Protein AF-A0A221MBV0-F1 (afdb_monomer_lite)

Structure (mmCIF, N/CA/C/O backbone):
data_AF-A0A221MBV0-F1
#
_entry.id   AF-A0A221MBV0-F1
#
loop_
_atom_site.group_PDB
_atom_site.id
_atom_site.type_symbol
_atom_site.label_atom_id
_atom_site.label_alt_id
_atom_site.label_comp_id
_atom_site.label_asym_id
_atom_site.label_entity_id
_atom_site.label_seq_id
_atom_site.pdbx_PDB_ins_code
_atom_site.Cartn_x
_atom_site.Cartn_y
_atom_site.Cartn_z
_atom_site.occupancy
_atom_site.B_iso_or_equiv
_atom_site.auth_seq_id
_atom_site.auth_comp_id
_atom_site.auth_asym_id
_atom_site.auth_atom_id
_atom_site.pdbx_PDB_model_num
ATOM 1 N N . MET A 1 1 ? -9.851 30.023 50.718 1.00 36.09 1 MET A N 1
ATOM 2 C CA . MET A 1 1 ? -9.018 28.879 51.144 1.00 36.09 1 MET A CA 1
ATOM 3 C C . MET A 1 1 ? -9.101 27.822 50.048 1.00 36.09 1 MET A C 1
ATOM 5 O O . MET A 1 1 ? -10.211 27.538 49.619 1.00 36.09 1 MET A O 1
ATOM 9 N N . ASN A 1 2 ? -7.935 27.376 49.557 1.00 27.23 2 ASN A N 1
ATOM 10 C CA . ASN A 1 2 ? -7.674 26.304 48.568 1.00 27.23 2 ASN A CA 1
ATOM 11 C C . ASN A 1 2 ? -8.617 25.095 48.716 1.00 27.23 2 ASN A C 1
ATOM 13 O O . ASN A 1 2 ? -8.923 24.733 49.846 1.00 27.23 2 ASN A O 1
ATOM 17 N N . VAL A 1 3 ? -9.213 24.509 47.665 1.00 38.06 3 VAL A N 1
ATOM 18 C CA . VAL A 1 3 ? -8.679 23.768 46.488 1.00 38.06 3 VAL A CA 1
ATOM 19 C C . VAL A 1 3 ? -7.839 22.533 46.854 1.00 38.06 3 VAL A C 1
ATOM 21 O O . VAL A 1 3 ? -6.724 22.656 47.348 1.00 38.06 3 VAL A O 1
ATOM 24 N N . GLY A 1 4 ? -8.370 21.356 46.516 1.00 28.38 4 GLY A N 1
ATOM 25 C CA . GLY A 1 4 ? -7.673 20.073 46.350 1.00 28.38 4 GLY A CA 1
ATOM 26 C C . GLY A 1 4 ? -8.606 19.168 45.534 1.00 28.38 4 GLY A C 1
ATOM 27 O O . GLY A 1 4 ? -9.658 18.787 46.033 1.00 28.38 4 GLY A O 1
ATOM 28 N N . SER A 1 5 ? -8.482 19.129 44.206 1.00 29.72 5 SER A N 1
ATOM 29 C CA . SER A 1 5 ? -7.516 18.359 43.401 1.00 29.72 5 SER A CA 1
ATOM 30 C C . SER A 1 5 ? -7.775 16.851 43.458 1.00 29.72 5 SER A C 1
ATOM 32 O O . SER A 1 5 ? -7.357 16.170 44.387 1.00 29.72 5 SER A O 1
ATOM 34 N N . SER A 1 6 ? -8.463 16.346 42.434 1.00 33.69 6 SER A N 1
ATOM 35 C CA . SER A 1 6 ? -8.354 14.963 41.963 1.00 33.69 6 SER A CA 1
ATOM 36 C C . SER A 1 6 ? -8.248 15.046 40.445 1.00 33.69 6 SER A C 1
ATOM 38 O O . SER A 1 6 ? -9.236 15.033 39.715 1.00 33.69 6 SER A O 1
ATOM 40 N N . MET A 1 7 ? -7.025 15.301 39.997 1.00 36.28 7 MET A N 1
ATOM 41 C CA . MET A 1 7 ? -6.647 15.378 38.594 1.00 36.28 7 MET A CA 1
ATOM 42 C C . MET A 1 7 ? -5.214 14.855 38.496 1.00 36.28 7 MET A C 1
ATOM 44 O O . MET A 1 7 ? -4.308 15.592 38.145 1.00 36.28 7 MET A O 1
ATOM 48 N N . ASP A 1 8 ? -5.018 13.589 38.865 1.00 35.00 8 ASP A N 1
ATOM 49 C CA . ASP A 1 8 ? -3.725 12.907 38.784 1.00 35.00 8 ASP A CA 1
ATOM 50 C C . ASP A 1 8 ? -3.906 11.578 38.045 1.00 35.00 8 ASP A C 1
ATOM 52 O O . ASP A 1 8 ? -4.447 10.617 38.591 1.00 35.00 8 ASP A O 1
ATOM 56 N N . ASN A 1 9 ? -3.545 11.589 36.757 1.00 32.38 9 ASN A N 1
ATOM 57 C CA . ASN A 1 9 ? -2.766 10.551 36.057 1.00 32.38 9 ASN A CA 1
ATOM 58 C C . ASN A 1 9 ? -2.700 10.844 34.546 1.00 32.38 9 ASN A C 1
ATOM 60 O O . ASN A 1 9 ? -3.030 10.012 33.706 1.00 32.38 9 ASN A O 1
ATOM 64 N N . TYR A 1 10 ? -2.241 12.046 34.194 1.00 32.81 10 TYR A N 1
ATOM 65 C CA . TYR A 1 10 ? -1.650 12.303 32.882 1.00 32.81 10 TYR A CA 1
ATOM 66 C C . TYR A 1 10 ? -0.167 12.584 33.109 1.00 32.81 10 TYR A C 1
ATOM 68 O O . TYR A 1 10 ? 0.256 13.734 33.216 1.00 32.81 10 TYR A O 1
ATOM 76 N N . GLU A 1 11 ? 0.629 11.524 33.247 1.00 35.56 11 GLU A N 1
ATOM 77 C CA . GLU A 1 11 ? 2.082 11.658 33.209 1.00 35.56 11 GLU A CA 1
ATOM 78 C C . GLU A 1 11 ? 2.504 12.131 31.808 1.00 35.56 11 GLU A C 1
ATOM 80 O O . GLU A 1 11 ? 2.428 11.404 30.823 1.00 35.56 11 GLU A O 1
ATOM 85 N N . ASN A 1 12 ? 2.885 13.409 31.742 1.00 39.75 12 ASN A N 1
ATOM 86 C CA . ASN A 1 12 ? 3.834 14.030 30.816 1.00 39.75 12 ASN A CA 1
ATOM 87 C C . ASN A 1 12 ? 4.085 13.322 29.466 1.00 39.75 12 ASN A C 1
ATOM 89 O O . ASN A 1 12 ? 5.118 12.683 29.269 1.00 39.75 12 ASN A O 1
ATOM 93 N N . ILE A 1 13 ? 3.262 13.613 28.453 1.00 42.25 13 ILE A N 1
ATOM 94 C CA . ILE A 1 13 ? 3.703 13.526 27.048 1.00 42.25 13 ILE A CA 1
ATOM 95 C C . ILE A 1 13 ? 4.493 14.806 26.726 1.00 42.25 13 ILE A C 1
ATOM 97 O O . ILE A 1 13 ? 4.033 15.680 25.997 1.00 42.25 13 ILE A O 1
ATOM 101 N N . ASN A 1 14 ? 5.675 14.957 27.324 1.00 40.34 14 ASN A N 1
ATOM 102 C CA . ASN A 1 14 ? 6.593 16.061 27.041 1.00 40.34 14 ASN A CA 1
ATOM 103 C C . ASN A 1 14 ? 7.957 15.489 26.636 1.00 40.34 14 ASN A C 1
ATOM 105 O O . ASN A 1 14 ? 8.907 15.492 27.408 1.00 40.34 14 ASN A O 1
ATOM 109 N N . THR A 1 15 ? 8.048 14.981 25.403 1.00 46.81 15 THR A N 1
ATOM 110 C CA . THR A 1 15 ? 9.297 14.460 24.814 1.00 46.81 15 THR A CA 1
ATOM 111 C C . THR A 1 15 ? 9.743 15.322 23.636 1.00 46.81 15 THR A C 1
ATOM 113 O O . THR A 1 15 ? 9.899 14.843 22.509 1.00 46.81 15 THR A O 1
ATOM 116 N N . TYR A 1 16 ? 9.874 16.627 23.862 1.00 49.78 16 TYR A N 1
ATOM 117 C CA . TYR A 1 16 ? 10.414 17.541 22.859 1.00 49.78 16 TYR A CA 1
ATOM 118 C C . TYR A 1 16 ? 11.946 17.474 22.896 1.00 49.78 16 TYR A C 1
ATOM 120 O O . TYR A 1 16 ? 12.557 17.803 23.907 1.00 49.78 16 TYR A O 1
ATOM 128 N N . GLY A 1 17 ? 12.567 17.041 21.793 1.00 52.09 17 GLY A N 1
ATOM 129 C CA . GLY A 1 17 ? 14.030 16.987 21.643 1.00 52.09 17 GLY A CA 1
ATOM 130 C C . GLY A 1 17 ? 14.696 15.645 21.972 1.00 52.09 17 GLY A C 1
ATOM 131 O O . GLY A 1 17 ? 15.895 15.509 21.749 1.00 52.09 17 GLY A O 1
ATOM 132 N N . GLU A 1 18 ? 13.951 14.635 22.425 1.00 57.62 18 GLU A N 1
ATOM 133 C CA . GLU A 1 18 ? 14.482 13.275 22.597 1.00 57.62 18 GLU A CA 1
ATOM 134 C C . GLU A 1 18 ? 14.516 12.529 21.264 1.00 57.62 18 GLU A C 1
ATOM 136 O O . GLU A 1 18 ? 13.521 12.515 20.535 1.00 57.62 18 GLU A O 1
ATOM 141 N N . GLN A 1 19 ? 15.659 11.922 20.936 1.00 69.25 19 GLN A N 1
ATOM 142 C CA . GLN A 1 19 ? 15.799 11.083 19.751 1.00 69.25 19 GLN A CA 1
ATOM 143 C C . GLN A 1 19 ? 15.081 9.754 19.999 1.00 69.25 19 GLN A C 1
ATOM 145 O O . GLN A 1 19 ? 15.538 8.928 20.782 1.00 69.25 19 GLN A O 1
ATOM 150 N N . LEU A 1 20 ? 13.955 9.556 19.325 1.00 74.25 20 LEU A N 1
ATOM 151 C CA . LEU A 1 20 ? 13.120 8.369 19.478 1.00 74.25 20 LEU A CA 1
ATOM 152 C C . LEU A 1 20 ? 13.702 7.160 18.742 1.00 74.25 20 LEU A C 1
ATOM 154 O O . LEU A 1 20 ? 14.257 7.281 17.646 1.00 74.25 20 LEU A O 1
ATOM 158 N N . THR A 1 21 ? 13.541 5.967 19.308 1.00 85.00 21 THR A N 1
ATOM 159 C CA . THR A 1 21 ? 13.717 4.732 18.537 1.00 85.00 21 THR A CA 1
ATOM 160 C C . THR A 1 21 ? 12.507 4.510 17.619 1.00 85.00 21 THR A C 1
ATOM 162 O O . THR A 1 21 ? 11.463 5.143 17.782 1.00 85.00 21 THR A O 1
ATOM 165 N N . LEU A 1 22 ? 12.625 3.633 16.615 1.00 84.69 22 LEU A N 1
ATOM 166 C CA . LEU A 1 22 ? 11.478 3.287 15.763 1.00 84.69 22 LEU A CA 1
ATOM 167 C C . LEU A 1 22 ? 10.310 2.675 16.566 1.00 84.69 22 LEU A C 1
ATOM 169 O O . LEU A 1 22 ? 9.191 3.152 16.377 1.00 84.69 22 LEU A O 1
ATOM 173 N N . PRO A 1 23 ? 10.533 1.725 17.500 1.00 88.44 23 PRO A N 1
ATOM 174 C CA . PRO A 1 23 ? 9.498 1.275 18.432 1.00 88.44 23 PRO A CA 1
ATOM 175 C C . PRO A 1 23 ? 8.774 2.417 19.154 1.00 88.44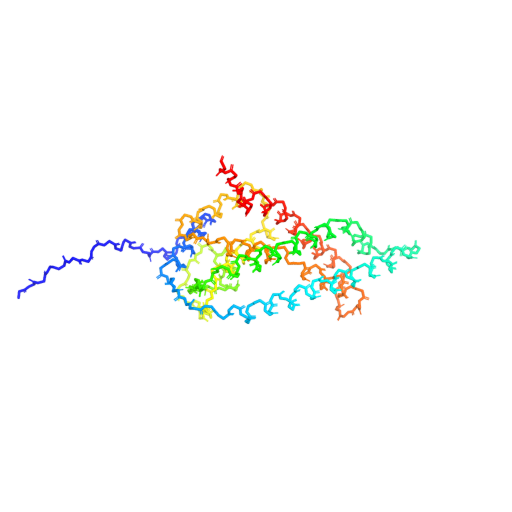 23 PRO A C 1
ATOM 177 O O . PRO A 1 23 ? 7.543 2.445 19.168 1.00 88.44 23 PRO A O 1
ATOM 180 N N . ASP A 1 24 ? 9.518 3.398 19.680 1.00 88.94 24 ASP A N 1
ATOM 181 C CA . ASP A 1 24 ? 8.930 4.541 20.393 1.00 88.94 24 ASP A CA 1
ATOM 182 C C . ASP A 1 24 ? 8.043 5.383 19.474 1.00 88.94 24 ASP A C 1
ATOM 184 O O . ASP A 1 24 ? 7.004 5.887 19.898 1.00 88.94 24 ASP A O 1
ATOM 188 N N . VAL A 1 25 ? 8.437 5.544 18.206 1.00 88.00 25 VAL A N 1
ATOM 189 C CA . VAL A 1 25 ? 7.630 6.264 17.214 1.00 88.00 25 VAL A CA 1
ATOM 190 C C . VAL A 1 25 ? 6.312 5.530 16.959 1.00 88.00 25 VAL A C 1
ATOM 192 O O . VAL A 1 25 ? 5.258 6.159 17.031 1.00 88.00 25 VAL A O 1
ATOM 195 N N . PHE A 1 26 ? 6.348 4.215 16.718 1.00 92.00 26 PHE A N 1
ATOM 196 C CA . PHE A 1 26 ? 5.139 3.394 16.547 1.00 92.00 26 PHE A CA 1
ATOM 197 C C . PHE A 1 26 ? 4.223 3.476 17.770 1.00 92.00 26 PHE A C 1
ATOM 199 O O . PHE A 1 26 ? 3.029 3.740 17.633 1.00 92.00 26 PHE A O 1
ATOM 206 N N . GLN A 1 27 ? 4.782 3.339 18.971 1.00 93.50 27 GLN A N 1
ATOM 207 C CA . GLN A 1 27 ? 4.009 3.405 20.206 1.00 93.50 27 GLN A CA 1
ATOM 208 C C . GLN A 1 27 ? 3.369 4.786 20.420 1.00 93.50 27 GLN A C 1
ATOM 210 O O . GLN A 1 27 ? 2.184 4.880 20.741 1.00 93.50 27 GLN A O 1
ATOM 215 N N . LYS A 1 28 ? 4.124 5.872 20.212 1.00 90.56 28 LYS A N 1
ATOM 216 C CA . LYS A 1 28 ? 3.630 7.245 20.408 1.00 90.56 28 LYS A CA 1
ATOM 217 C C . LYS A 1 28 ? 2.549 7.631 19.408 1.00 90.56 28 LYS A C 1
ATOM 219 O O . LYS A 1 28 ? 1.579 8.273 19.805 1.00 90.56 28 LYS A O 1
ATOM 224 N N . VAL A 1 29 ? 2.679 7.219 18.146 1.00 91.81 29 VAL A N 1
ATOM 225 C CA . VAL A 1 29 ? 1.609 7.404 17.153 1.00 91.81 29 VAL A CA 1
ATOM 226 C C . VAL A 1 29 ? 0.362 6.620 17.572 1.00 91.81 29 VAL A C 1
ATOM 228 O O . VAL A 1 29 ? -0.735 7.168 17.526 1.00 91.81 29 VAL A O 1
ATOM 231 N N . GLY A 1 30 ? 0.524 5.394 18.084 1.00 94.75 30 GLY A N 1
ATOM 232 C CA . GLY A 1 30 ? -0.577 4.624 18.667 1.00 94.75 30 GLY A CA 1
ATOM 233 C C . GLY A 1 30 ? -1.288 5.376 19.799 1.00 94.75 30 GLY A C 1
ATOM 234 O O . GLY A 1 30 ? -2.498 5.580 19.735 1.00 94.75 30 GLY A O 1
ATOM 235 N N . TYR A 1 31 ? -0.555 5.893 20.790 1.00 94.50 31 TYR A N 1
ATOM 236 C CA . TYR A 1 31 ? -1.156 6.690 21.870 1.00 94.50 31 TYR A CA 1
ATOM 237 C C . TYR A 1 31 ? -1.866 7.953 21.360 1.00 94.50 31 TYR A C 1
ATOM 239 O O . TYR A 1 31 ? -2.938 8.309 21.857 1.00 94.50 31 TYR A O 1
ATOM 247 N N . ALA A 1 32 ? -1.308 8.630 20.354 1.00 91.38 32 ALA A N 1
ATOM 248 C CA . ALA A 1 32 ? -1.929 9.807 19.751 1.00 91.38 32 ALA A CA 1
ATOM 249 C C . ALA A 1 32 ? -3.248 9.466 19.034 1.00 91.38 32 ALA A C 1
ATOM 251 O O . ALA A 1 32 ? -4.244 10.175 19.197 1.00 91.38 32 ALA A O 1
ATOM 252 N N . HIS A 1 33 ? -3.291 8.357 18.295 1.00 95.00 33 HIS A N 1
ATOM 253 C CA . HIS A 1 33 ? -4.523 7.880 17.670 1.00 95.00 33 HIS A CA 1
ATOM 254 C C . HIS A 1 33 ? -5.574 7.491 18.709 1.00 95.00 33 HIS A C 1
ATOM 256 O O . HIS A 1 33 ? -6.700 7.975 18.632 1.00 95.00 33 HIS A O 1
ATOM 262 N N . ASN A 1 34 ? -5.197 6.705 19.721 1.00 95.50 34 ASN A N 1
ATOM 263 C CA . ASN A 1 34 ? -6.124 6.260 20.760 1.00 95.50 34 ASN A CA 1
ATOM 264 C C . ASN A 1 34 ? -6.686 7.438 21.582 1.00 95.50 34 ASN A C 1
ATOM 266 O O . ASN A 1 34 ? -7.878 7.497 21.863 1.00 95.50 34 ASN A O 1
ATOM 270 N N . SER A 1 35 ? -5.855 8.432 21.913 1.00 93.88 35 SER A N 1
ATOM 271 C CA . SER A 1 35 ? -6.292 9.617 22.676 1.00 93.88 35 SER A CA 1
ATOM 272 C C . SER A 1 35 ? -7.212 10.567 21.901 1.00 93.88 35 SER A C 1
ATOM 274 O O . SER A 1 35 ? -7.893 11.391 22.509 1.00 93.88 35 SER A O 1
ATOM 276 N N . THR A 1 36 ? -7.244 10.465 20.570 1.00 94.00 36 THR A N 1
ATOM 277 C CA . THR A 1 36 ? -8.102 11.282 19.695 1.00 94.00 36 THR A CA 1
ATOM 278 C C . THR A 1 36 ? -9.186 10.459 19.004 1.00 94.00 36 THR A C 1
ATOM 280 O O . THR A 1 36 ? -9.829 10.952 18.075 1.00 94.00 36 THR A O 1
ATOM 283 N N . LEU A 1 37 ? -9.383 9.217 19.452 1.00 95.06 37 LEU A N 1
ATOM 284 C CA . LEU A 1 37 ? -10.314 8.273 18.864 1.00 95.06 37 LEU A CA 1
ATOM 285 C C . LEU A 1 37 ? -11.758 8.757 19.026 1.00 95.06 37 LEU A C 1
ATOM 287 O O . LEU A 1 37 ? -12.206 9.126 20.111 1.00 95.06 37 LEU A O 1
ATOM 291 N N . GLN A 1 38 ? -12.491 8.721 17.925 1.00 93.19 38 GLN A N 1
ATOM 292 C CA . GLN A 1 38 ? -13.913 8.990 17.842 1.00 93.19 38 GLN A CA 1
ATOM 293 C C . GLN A 1 38 ? -14.565 7.905 17.000 1.00 93.19 38 GLN A C 1
ATOM 295 O O . GLN A 1 38 ? -14.039 7.500 15.963 1.00 93.19 38 GLN A O 1
ATOM 300 N N . THR A 1 39 ? -15.738 7.469 17.432 1.00 92.88 39 THR A N 1
ATOM 301 C CA . THR A 1 39 ? -16.542 6.499 16.699 1.00 92.88 39 THR A CA 1
ATOM 302 C C . THR A 1 39 ? -17.651 7.234 15.964 1.00 92.88 39 THR A C 1
ATOM 304 O O . THR A 1 39 ? -18.387 8.015 16.569 1.00 92.88 39 THR A O 1
ATOM 307 N N . ILE A 1 40 ? -17.764 7.009 14.656 1.00 91.38 40 ILE A N 1
ATOM 308 C CA . ILE A 1 40 ? -18.817 7.604 13.827 1.00 91.38 40 ILE A CA 1
ATOM 309 C C . ILE A 1 40 ? -19.573 6.521 13.068 1.00 91.38 40 ILE A C 1
ATOM 311 O O . ILE A 1 40 ? -18.999 5.502 12.693 1.00 91.38 40 ILE A O 1
ATOM 315 N N . SER A 1 41 ? -20.855 6.751 12.791 1.00 91.31 41 SER A N 1
ATOM 316 C CA . SER A 1 41 ? -21.608 5.855 11.912 1.00 91.31 41 SER A CA 1
ATOM 317 C C . SER A 1 41 ? -21.032 5.903 10.496 1.00 91.31 41 SER A C 1
ATOM 319 O O . SER A 1 41 ? -20.794 6.982 9.943 1.00 91.31 41 SER A O 1
ATOM 321 N N . ILE A 1 42 ? -20.799 4.730 9.909 1.00 88.69 42 ILE A N 1
ATOM 322 C CA . ILE A 1 42 ? -20.244 4.613 8.563 1.00 88.69 42 ILE A CA 1
ATOM 323 C C . ILE A 1 42 ? -21.345 4.584 7.506 1.00 88.69 42 ILE A C 1
ATOM 325 O O . ILE A 1 42 ? -22.316 3.832 7.588 1.00 88.69 42 ILE A O 1
ATOM 329 N N . ASN A 1 43 ? -21.140 5.347 6.433 1.00 89.50 43 ASN A N 1
ATOM 330 C CA . ASN A 1 43 ? -21.875 5.141 5.192 1.00 89.50 43 ASN A CA 1
ATOM 331 C C . ASN A 1 43 ? -21.288 3.927 4.448 1.00 89.50 43 ASN A C 1
ATOM 333 O O . ASN A 1 43 ? -20.410 4.081 3.593 1.00 89.50 43 ASN A O 1
ATOM 337 N N . LYS A 1 44 ? -21.758 2.725 4.808 1.00 88.94 44 LYS A N 1
ATOM 338 C CA . LYS A 1 44 ? -21.308 1.446 4.231 1.00 88.94 44 LYS A CA 1
ATOM 339 C C . LYS A 1 44 ? -21.401 1.435 2.714 1.00 88.94 44 LYS A C 1
ATOM 341 O O . LYS A 1 44 ? -20.446 1.053 2.053 1.00 88.94 44 LYS A O 1
ATOM 346 N N . GLU A 1 45 ? -22.522 1.908 2.172 1.00 87.81 45 GLU A N 1
ATOM 347 C CA . GLU A 1 45 ? -22.783 1.912 0.731 1.00 87.81 45 GLU A CA 1
ATOM 348 C C . GLU A 1 45 ? -21.732 2.720 -0.027 1.00 87.81 45 GLU A C 1
ATOM 350 O O . GLU A 1 45 ? -21.237 2.283 -1.066 1.00 87.81 45 GLU A O 1
ATOM 355 N N . LYS A 1 46 ? -21.352 3.887 0.508 1.00 89.81 46 LYS A N 1
ATOM 356 C CA . LYS A 1 46 ? -20.296 4.707 -0.084 1.00 89.81 46 LYS A CA 1
ATOM 357 C C . LYS A 1 46 ? -18.954 3.977 -0.053 1.00 89.81 46 LYS A C 1
ATOM 359 O O . LYS A 1 46 ? -18.303 3.898 -1.087 1.00 89.81 46 LYS A O 1
ATOM 364 N N . VAL A 1 47 ? -18.556 3.430 1.096 1.00 89.12 47 VAL A N 1
ATOM 365 C CA . VAL A 1 47 ? -17.256 2.751 1.224 1.00 89.12 47 VAL A CA 1
ATOM 366 C C . VAL A 1 47 ? -17.200 1.500 0.347 1.00 89.12 47 VAL A C 1
ATOM 368 O O . VAL A 1 47 ? -16.248 1.331 -0.406 1.00 89.12 47 VAL A O 1
ATOM 371 N N . GLN A 1 48 ? -18.247 0.677 0.341 1.00 88.38 48 GLN A N 1
ATOM 372 C CA . GLN A 1 48 ? -18.349 -0.487 -0.544 1.00 88.38 48 GLN A CA 1
ATOM 373 C C . GLN A 1 48 ? -18.299 -0.089 -2.021 1.00 88.38 48 GLN A C 1
ATOM 375 O O . GLN A 1 48 ? -17.655 -0.765 -2.820 1.00 88.38 48 GLN A O 1
ATOM 380 N N . LYS A 1 49 ? -18.942 1.020 -2.404 1.00 90.38 49 LYS A N 1
ATOM 381 C CA . LYS A 1 49 ? -18.857 1.545 -3.770 1.00 90.38 49 LYS A CA 1
ATOM 382 C C . LYS A 1 49 ? -17.433 1.972 -4.122 1.00 90.38 49 LYS A C 1
ATOM 384 O O . LYS A 1 49 ? -16.962 1.609 -5.197 1.00 90.38 49 LYS A O 1
ATOM 389 N N . ASP A 1 50 ? -16.761 2.707 -3.241 1.00 89.81 50 ASP A N 1
ATOM 390 C CA . ASP A 1 50 ? -15.383 3.163 -3.453 1.00 89.81 50 ASP A CA 1
ATOM 391 C C . ASP A 1 50 ? -14.431 1.953 -3.597 1.00 89.81 50 ASP A C 1
ATOM 393 O O . ASP A 1 50 ? -13.612 1.908 -4.516 1.00 89.81 50 ASP A O 1
ATOM 397 N N . PHE A 1 51 ? -14.603 0.911 -2.774 1.00 89.19 51 PHE A N 1
ATOM 398 C CA . PHE A 1 51 ? -13.821 -0.330 -2.868 1.00 89.19 51 PHE A CA 1
ATOM 399 C C . PHE A 1 51 ? -14.170 -1.190 -4.079 1.00 89.19 51 PHE A C 1
ATOM 401 O O . PHE A 1 51 ? -13.283 -1.808 -4.661 1.00 89.19 51 PHE A O 1
ATOM 408 N N . LYS A 1 52 ? -15.431 -1.202 -4.515 1.00 88.81 52 LYS A N 1
ATOM 409 C CA . LYS A 1 52 ? -15.822 -1.847 -5.770 1.00 88.81 52 LYS A CA 1
ATOM 410 C C . LYS A 1 52 ? -15.153 -1.171 -6.967 1.00 88.81 52 LYS A C 1
ATOM 412 O O . LYS A 1 52 ? -14.634 -1.860 -7.838 1.00 88.81 52 LYS A O 1
ATOM 417 N N . GLN A 1 53 ? -15.118 0.161 -6.991 1.00 90.94 53 GLN A N 1
ATOM 418 C CA . GLN A 1 53 ? -14.409 0.911 -8.031 1.00 90.94 53 GLN A CA 1
ATOM 419 C C . GLN A 1 53 ? -12.905 0.632 -7.999 1.00 90.94 53 GLN A C 1
ATOM 421 O O . GLN A 1 53 ? -12.291 0.455 -9.048 1.00 90.94 53 GLN A O 1
ATOM 426 N N . TYR A 1 54 ? -12.312 0.559 -6.804 1.00 91.00 54 TYR A N 1
ATOM 427 C CA . TYR A 1 54 ? -10.912 0.172 -6.654 1.00 91.00 54 TYR A CA 1
ATOM 428 C C . TYR A 1 54 ? -10.657 -1.253 -7.165 1.00 91.00 54 TYR A C 1
ATOM 430 O O . TYR A 1 54 ? -9.729 -1.454 -7.938 1.00 91.00 54 TYR A O 1
ATOM 438 N N . HIS A 1 55 ? -11.519 -2.215 -6.832 1.00 90.00 55 HIS A N 1
ATOM 439 C CA . HIS A 1 55 ? -11.442 -3.591 -7.325 1.00 90.00 55 HIS A CA 1
ATOM 440 C C . HIS A 1 55 ? -11.512 -3.671 -8.857 1.00 90.00 55 HIS A C 1
ATOM 442 O O . HIS A 1 55 ? -10.678 -4.318 -9.486 1.00 90.00 55 HIS A O 1
ATOM 448 N N . GLU A 1 56 ? -12.477 -2.981 -9.471 1.00 91.31 56 GLU A N 1
ATOM 449 C CA . GLU A 1 56 ? -12.596 -2.891 -10.933 1.00 91.31 56 GLU A CA 1
ATOM 450 C C . GLU A 1 56 ? -11.329 -2.286 -11.557 1.00 91.31 56 GLU A C 1
ATOM 452 O O . GLU A 1 56 ? -10.816 -2.803 -12.549 1.00 91.31 56 GLU A O 1
ATOM 457 N N . LYS A 1 57 ? -10.772 -1.241 -10.936 1.00 90.69 57 LYS A N 1
ATOM 458 C CA . LYS A 1 57 ? -9.505 -0.633 -11.354 1.00 90.69 57 LYS A CA 1
ATOM 459 C C . LYS A 1 57 ? -8.325 -1.606 -11.224 1.00 90.69 57 LYS A C 1
ATOM 461 O O . LYS A 1 57 ? -7.485 -1.649 -12.117 1.00 90.69 57 LYS A O 1
ATOM 466 N N . SER A 1 58 ? -8.257 -2.408 -10.160 1.00 89.44 58 SER A N 1
ATOM 467 C CA . SER A 1 58 ? -7.217 -3.431 -9.984 1.00 89.44 58 SER A CA 1
ATOM 468 C C . SER A 1 58 ? -7.285 -4.517 -11.061 1.00 89.44 58 SER A C 1
ATOM 470 O O . SER A 1 58 ? -6.241 -4.948 -11.544 1.00 89.44 58 SER A O 1
ATOM 472 N N . ILE A 1 59 ? -8.489 -4.923 -11.479 1.00 90.88 59 ILE A N 1
ATOM 473 C CA . ILE A 1 59 ? -8.668 -5.858 -12.601 1.00 90.88 59 ILE A CA 1
ATOM 474 C C . ILE A 1 59 ? -8.158 -5.234 -13.902 1.00 90.88 59 ILE A C 1
ATOM 476 O O . ILE A 1 59 ? -7.345 -5.848 -14.586 1.00 90.88 59 ILE A O 1
ATOM 480 N N . GLN A 1 60 ? -8.556 -3.995 -14.203 1.00 91.25 60 GLN A N 1
ATOM 481 C CA . GLN A 1 60 ? -8.083 -3.283 -15.397 1.00 91.25 60 GLN A CA 1
ATOM 482 C C . GLN A 1 60 ? -6.556 -3.138 -15.414 1.00 91.25 60 GLN A C 1
ATOM 484 O O . GLN A 1 60 ? -5.922 -3.283 -16.455 1.00 91.25 60 GLN A O 1
ATOM 489 N N . PHE A 1 61 ? -5.944 -2.884 -14.255 1.00 89.44 61 PHE A N 1
ATOM 490 C CA . PHE A 1 61 ? -4.490 -2.845 -14.136 1.00 89.44 61 PHE A CA 1
ATOM 491 C C . PHE A 1 61 ? -3.831 -4.182 -14.447 1.00 89.44 61 PHE A C 1
ATOM 493 O O . PHE A 1 61 ? -2.815 -4.187 -15.138 1.00 89.44 61 PHE A O 1
ATOM 500 N N . ARG A 1 62 ? -4.404 -5.300 -13.992 1.00 92.75 62 ARG A N 1
ATOM 501 C CA . ARG A 1 62 ? -3.904 -6.634 -14.336 1.00 92.75 62 ARG A CA 1
ATOM 502 C C . ARG A 1 62 ? -4.011 -6.902 -15.838 1.00 92.75 62 ARG A C 1
ATOM 504 O O . ARG A 1 62 ? -3.027 -7.307 -16.438 1.00 92.75 62 ARG A O 1
ATOM 511 N N . GLU A 1 63 ? -5.144 -6.577 -16.457 1.00 93.75 63 GLU A N 1
ATOM 512 C CA . GLU A 1 63 ? -5.341 -6.742 -17.906 1.00 93.75 63 GLU A CA 1
ATOM 513 C C . GLU A 1 63 ? -4.344 -5.904 -18.725 1.00 93.75 63 GLU A C 1
ATOM 515 O O . GLU A 1 63 ? -3.733 -6.394 -19.676 1.00 93.75 63 GLU A O 1
ATOM 520 N N . HIS A 1 64 ? -4.126 -4.642 -18.341 1.00 92.62 64 HIS A N 1
ATOM 521 C CA . HIS A 1 64 ? -3.099 -3.805 -18.964 1.00 92.62 64 HIS A CA 1
ATOM 522 C C . HIS A 1 64 ? -1.688 -4.346 -18.715 1.00 92.62 64 HIS A C 1
ATOM 524 O O . HIS A 1 64 ? -0.821 -4.213 -19.578 1.00 92.62 64 HIS A O 1
ATOM 530 N N . PHE A 1 65 ? -1.441 -4.954 -17.552 1.00 93.88 65 PHE A N 1
ATOM 531 C CA . PHE A 1 65 ? -0.162 -5.589 -17.268 1.00 93.88 65 PHE A CA 1
ATOM 532 C C . PHE A 1 65 ? 0.122 -6.724 -18.236 1.00 93.88 65 PHE A C 1
ATOM 534 O O . PHE A 1 65 ? 1.184 -6.728 -18.850 1.00 93.88 65 PHE A O 1
ATOM 541 N N . ASP A 1 66 ? -0.835 -7.640 -18.386 1.00 95.44 66 ASP A N 1
ATOM 542 C CA . ASP A 1 66 ? -0.727 -8.795 -19.273 1.00 95.44 66 ASP A CA 1
ATOM 543 C C . ASP A 1 66 ? -0.434 -8.333 -20.706 1.00 95.44 66 ASP A C 1
ATOM 545 O O . ASP A 1 66 ? 0.469 -8.853 -21.359 1.00 95.44 66 ASP A O 1
ATOM 549 N N . HIS A 1 67 ? -1.094 -7.259 -21.151 1.00 95.88 67 HIS A N 1
ATOM 550 C CA . HIS A 1 67 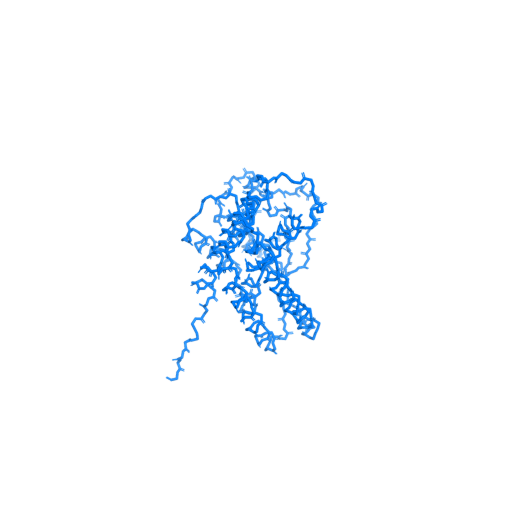? -0.807 -6.649 -22.445 1.00 95.88 67 HIS A CA 1
ATOM 551 C C . HIS A 1 67 ? 0.649 -6.167 -22.578 1.00 95.88 67 HIS A C 1
ATOM 553 O O . HIS A 1 67 ? 1.302 -6.462 -23.578 1.00 95.88 67 HIS A O 1
ATOM 559 N N . TYR A 1 68 ? 1.190 -5.459 -21.579 1.00 95.81 68 TYR A N 1
ATOM 560 C CA . TYR A 1 68 ? 2.593 -5.030 -21.613 1.00 95.81 68 TYR A CA 1
ATOM 561 C C . TYR A 1 68 ? 3.568 -6.210 -21.610 1.00 95.81 68 TYR A C 1
ATOM 563 O O . TYR A 1 68 ? 4.602 -6.142 -22.275 1.00 95.81 68 TYR A O 1
ATOM 571 N N . ILE A 1 69 ? 3.255 -7.285 -20.884 1.00 97.19 69 ILE A N 1
ATOM 572 C CA . ILE A 1 69 ? 4.066 -8.507 -20.879 1.00 97.19 69 ILE A CA 1
ATOM 573 C C . ILE A 1 69 ? 4.098 -9.123 -22.274 1.00 97.19 69 ILE A C 1
ATOM 575 O O . ILE A 1 69 ? 5.188 -9.329 -22.809 1.00 97.19 69 ILE A O 1
ATOM 579 N N . ASP A 1 70 ? 2.939 -9.304 -22.907 1.00 97.19 70 ASP A N 1
ATOM 580 C CA . ASP A 1 70 ? 2.845 -9.823 -24.272 1.00 97.19 70 ASP A CA 1
ATOM 581 C C . ASP A 1 70 ? 3.657 -8.968 -25.261 1.00 97.19 70 ASP A C 1
ATOM 583 O O . ASP A 1 70 ? 4.413 -9.494 -26.084 1.00 97.19 70 ASP A O 1
ATOM 587 N N . GLU A 1 71 ? 3.546 -7.637 -25.178 1.00 96.44 71 GLU A N 1
ATOM 588 C CA . GLU A 1 71 ? 4.312 -6.718 -26.026 1.00 96.44 71 GLU A CA 1
ATOM 589 C C . GLU A 1 71 ? 5.826 -6.818 -25.800 1.00 96.44 71 GLU A C 1
ATOM 591 O O . GLU A 1 71 ? 6.613 -6.669 -26.742 1.00 96.44 71 GLU A O 1
ATOM 596 N N . PHE A 1 72 ? 6.261 -7.021 -24.557 1.00 97.25 72 PHE A N 1
ATOM 597 C CA . PHE A 1 72 ? 7.676 -7.125 -24.210 1.00 97.25 72 PHE A CA 1
ATOM 598 C C . PHE A 1 72 ? 8.259 -8.469 -24.650 1.00 97.25 72 PHE A C 1
ATOM 600 O O . PHE A 1 72 ? 9.317 -8.485 -25.282 1.00 97.25 72 PHE A O 1
ATOM 607 N N . GLU A 1 73 ? 7.558 -9.576 -24.405 1.00 96.50 73 GLU A N 1
ATOM 608 C CA . GLU A 1 73 ? 8.013 -10.927 -24.752 1.00 96.50 73 GLU A CA 1
ATOM 609 C C . GLU A 1 73 ? 8.105 -11.160 -26.266 1.00 96.50 73 GLU A C 1
ATOM 611 O O . GLU A 1 73 ? 8.973 -11.902 -26.733 1.00 96.50 73 GLU A O 1
ATOM 616 N N . GLN A 1 74 ? 7.282 -10.472 -27.064 1.00 96.75 74 GLN A N 1
ATOM 617 C CA . GLN A 1 74 ? 7.344 -10.534 -28.529 1.00 96.75 74 GLN A CA 1
ATOM 618 C C . GLN A 1 74 ? 8.597 -9.868 -29.126 1.00 96.75 74 GLN A C 1
ATOM 620 O O . GLN A 1 74 ? 8.914 -10.065 -30.307 1.00 96.75 74 GLN A O 1
ATOM 625 N N . LYS A 1 75 ? 9.344 -9.069 -28.352 1.00 95.19 75 LYS A N 1
ATOM 626 C CA . LYS A 1 75 ? 10.539 -8.381 -28.855 1.00 95.19 75 LYS A CA 1
ATOM 627 C C . LYS A 1 75 ? 11.702 -9.353 -28.994 1.00 95.19 75 LYS A C 1
ATOM 629 O O . LYS A 1 75 ? 12.151 -9.973 -28.037 1.00 95.19 75 LYS A O 1
ATOM 634 N N . ARG A 1 76 ? 12.319 -9.364 -30.182 1.00 94.19 76 ARG A N 1
ATOM 635 C CA . ARG A 1 76 ? 13.574 -10.103 -30.427 1.00 94.19 76 ARG A CA 1
ATOM 636 C C . ARG A 1 76 ? 14.704 -9.686 -29.474 1.00 94.19 76 ARG A C 1
ATOM 638 O O . ARG A 1 76 ? 15.549 -10.509 -29.137 1.00 94.19 76 ARG A O 1
ATOM 645 N N . TYR A 1 77 ? 14.731 -8.411 -29.085 1.00 95.00 77 TYR A N 1
ATOM 646 C CA . TYR A 1 77 ? 15.679 -7.858 -28.123 1.00 95.00 77 TYR A CA 1
ATOM 647 C C . TYR A 1 77 ? 14.922 -6.984 -27.126 1.00 95.00 77 TYR A C 1
ATOM 649 O O . TYR A 1 77 ? 14.533 -5.865 -27.459 1.00 95.00 77 TYR A O 1
ATOM 657 N N . MET A 1 78 ? 14.720 -7.507 -25.918 1.00 95.75 78 MET A N 1
ATOM 658 C CA . MET A 1 78 ? 14.146 -6.753 -24.808 1.00 95.75 78 MET A CA 1
ATOM 659 C C . MET A 1 78 ? 15.173 -5.799 -24.205 1.00 95.75 78 MET A C 1
ATOM 661 O O . MET A 1 78 ? 16.356 -6.127 -24.059 1.00 95.75 78 MET A O 1
ATOM 665 N N . SER A 1 79 ? 14.710 -4.622 -23.804 1.00 96.25 79 SER A N 1
ATOM 666 C CA . SER A 1 79 ? 15.493 -3.735 -22.956 1.00 96.25 79 SER A CA 1
ATOM 667 C C . SER A 1 79 ? 15.661 -4.335 -21.548 1.00 96.25 79 SER A C 1
ATOM 669 O O . SER A 1 79 ? 14.856 -5.164 -21.116 1.00 96.25 79 SER A O 1
ATOM 671 N N . PRO A 1 80 ? 16.663 -3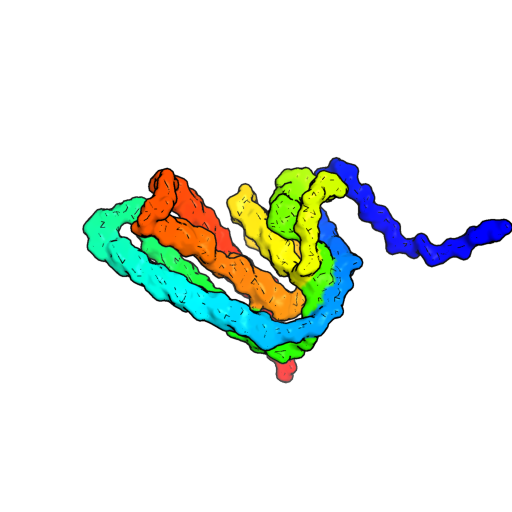.889 -20.771 1.00 97.00 80 PRO A N 1
ATOM 672 C CA . PRO A 1 80 ? 16.802 -4.283 -19.370 1.00 97.00 80 PRO A CA 1
ATOM 673 C C . PRO A 1 80 ? 15.559 -4.030 -18.504 1.00 97.00 80 PRO A C 1
ATOM 675 O O . PRO A 1 80 ? 15.330 -4.772 -17.555 1.00 97.00 80 PRO A O 1
ATOM 678 N N . VAL A 1 81 ? 14.766 -2.994 -18.808 1.00 97.38 81 VAL A N 1
ATOM 679 C CA . VAL A 1 81 ? 13.512 -2.713 -18.088 1.00 97.38 81 VAL A CA 1
ATOM 680 C C . VAL A 1 81 ? 12.454 -3.750 -18.445 1.00 97.38 81 VAL A C 1
ATOM 682 O O . VAL A 1 81 ? 11.836 -4.316 -17.553 1.00 97.38 81 VAL A O 1
ATOM 685 N N . GLU A 1 82 ? 12.289 -4.045 -19.731 1.00 97.94 82 GLU A N 1
ATOM 686 C CA . GLU A 1 82 ? 11.299 -5.007 -20.233 1.00 97.94 82 GLU A CA 1
ATOM 687 C C . GLU A 1 82 ? 11.560 -6.405 -19.675 1.00 97.94 82 GLU A C 1
ATOM 689 O O . GLU A 1 82 ? 10.666 -7.030 -19.108 1.00 97.94 82 GLU A O 1
ATOM 694 N N . LEU A 1 83 ? 12.821 -6.845 -19.731 1.00 97.75 83 LEU A N 1
ATOM 695 C CA . LEU A 1 83 ? 13.244 -8.126 -19.174 1.00 97.75 83 LEU A CA 1
ATOM 696 C C . LEU A 1 83 ? 12.989 -8.207 -17.661 1.00 97.75 83 LEU A C 1
ATOM 698 O O . LEU A 1 83 ? 12.564 -9.246 -17.153 1.00 97.75 83 LEU A O 1
ATOM 702 N N . LEU A 1 84 ? 13.242 -7.115 -16.933 1.00 98.00 84 LEU A N 1
ATOM 703 C CA . LEU A 1 84 ? 12.992 -7.041 -15.495 1.00 98.00 84 LEU A CA 1
ATOM 704 C C . LEU A 1 84 ? 11.497 -7.173 -15.181 1.00 98.00 84 LEU A C 1
ATOM 706 O O . LEU A 1 84 ? 11.134 -7.932 -14.288 1.00 98.00 84 LEU A O 1
ATOM 710 N N . VAL A 1 85 ? 10.640 -6.472 -15.926 1.00 97.94 85 VAL A N 1
ATOM 711 C CA . VAL A 1 85 ? 9.184 -6.534 -15.744 1.00 97.94 85 VAL A CA 1
ATOM 712 C C . VAL A 1 85 ? 8.657 -7.944 -16.017 1.00 97.94 85 VAL A C 1
ATOM 714 O O . VAL A 1 85 ? 7.924 -8.472 -15.182 1.00 97.94 85 VAL A O 1
ATOM 717 N N . CYS A 1 86 ? 9.102 -8.592 -17.099 1.00 98.00 86 CYS A N 1
ATOM 718 C CA . CYS A 1 86 ? 8.739 -9.984 -17.395 1.00 98.00 86 CYS A CA 1
ATOM 719 C C . CYS A 1 86 ? 9.203 -10.938 -16.285 1.00 98.00 86 CYS A C 1
ATOM 721 O O . CYS A 1 86 ? 8.471 -11.832 -15.872 1.00 98.00 86 CYS A O 1
ATOM 723 N N . THR A 1 87 ? 10.393 -10.706 -15.722 1.00 97.50 87 THR A N 1
ATOM 724 C CA . THR A 1 87 ? 10.910 -11.513 -14.603 1.00 97.50 87 THR A CA 1
ATOM 725 C C . THR A 1 87 ? 10.048 -11.382 -13.343 1.00 97.50 87 THR A C 1
ATOM 727 O O . THR A 1 87 ? 9.879 -12.352 -12.609 1.00 97.50 87 THR A O 1
ATOM 730 N N . HIS A 1 88 ? 9.491 -10.199 -13.083 1.00 97.94 88 HIS A N 1
ATOM 731 C CA . HIS A 1 88 ? 8.619 -9.958 -11.932 1.00 97.94 88 HIS A CA 1
ATOM 732 C C . HIS A 1 88 ? 7.182 -10.467 -12.126 1.00 97.94 88 HIS A C 1
ATOM 734 O O . HIS A 1 88 ? 6.446 -10.541 -11.141 1.00 97.94 88 HIS A O 1
ATOM 740 N N . TYR A 1 89 ? 6.777 -10.798 -13.361 1.00 97.19 89 TYR A N 1
ATOM 741 C CA . TYR A 1 89 ? 5.383 -11.046 -13.741 1.00 97.19 89 TYR A CA 1
ATOM 742 C C . TYR A 1 89 ? 4.662 -12.000 -12.791 1.00 97.19 89 TYR A C 1
ATOM 744 O O . TYR A 1 89 ? 3.662 -11.628 -12.185 1.00 97.19 89 TYR A O 1
ATOM 752 N N . ARG A 1 90 ? 5.225 -13.197 -12.593 1.00 96.88 90 ARG A N 1
ATOM 753 C CA . ARG A 1 90 ? 4.628 -14.242 -11.752 1.00 96.88 90 ARG A CA 1
ATOM 754 C C . ARG A 1 90 ? 4.327 -13.753 -10.337 1.00 96.88 90 ARG A C 1
ATOM 756 O O . ARG A 1 90 ? 3.291 -14.094 -9.773 1.00 96.88 90 ARG A O 1
ATOM 763 N N . ASP A 1 91 ? 5.245 -12.995 -9.746 1.00 97.31 91 ASP A N 1
ATOM 764 C CA . ASP A 1 91 ? 5.084 -12.573 -8.361 1.00 97.31 91 ASP A CA 1
ATOM 765 C C . ASP A 1 91 ? 4.051 -11.434 -8.244 1.00 97.31 91 ASP A C 1
ATOM 767 O O . ASP A 1 91 ? 3.293 -11.387 -7.276 1.00 97.31 91 ASP A O 1
ATOM 771 N N . ILE A 1 92 ? 3.978 -10.551 -9.248 1.00 96.81 92 ILE A N 1
ATOM 772 C CA . ILE A 1 92 ? 2.957 -9.495 -9.331 1.00 96.81 92 ILE A CA 1
ATOM 773 C C . ILE A 1 92 ? 1.568 -10.087 -9.609 1.00 96.81 92 ILE A C 1
ATOM 775 O O . ILE A 1 92 ? 0.598 -9.673 -8.979 1.00 96.81 92 ILE A O 1
ATOM 779 N N . ASP A 1 93 ? 1.464 -11.088 -10.484 1.00 95.19 93 ASP A N 1
ATOM 780 C CA . ASP A 1 93 ? 0.208 -11.797 -10.750 1.00 95.19 93 ASP A CA 1
ATOM 781 C C . ASP A 1 93 ? -0.335 -12.475 -9.483 1.00 95.19 93 ASP A C 1
ATOM 783 O O . ASP A 1 93 ? -1.506 -12.332 -9.122 1.00 95.19 93 ASP A O 1
ATOM 787 N N . TYR A 1 94 ? 0.547 -13.144 -8.737 1.00 95.81 94 TYR A N 1
ATOM 788 C CA . TYR A 1 94 ? 0.190 -13.739 -7.454 1.00 95.81 94 TYR A CA 1
ATOM 789 C C . TYR A 1 94 ? -0.271 -12.691 -6.429 1.00 95.81 94 TYR A C 1
ATOM 791 O O . TYR A 1 94 ? -1.254 -12.912 -5.719 1.00 95.81 94 TYR A O 1
ATOM 799 N N . LEU A 1 95 ? 0.391 -11.533 -6.381 1.00 96.06 95 LEU A N 1
ATOM 800 C CA . LEU A 1 95 ? -0.014 -10.418 -5.530 1.00 96.06 95 LEU A CA 1
ATOM 801 C C . LEU A 1 95 ? -1.405 -9.878 -5.885 1.00 96.06 95 LEU A C 1
ATOM 803 O O . LEU A 1 95 ? -2.160 -9.541 -4.975 1.00 96.06 95 LEU A O 1
ATOM 807 N N . PHE A 1 96 ? -1.782 -9.826 -7.165 1.00 94.19 96 PHE A N 1
ATOM 808 C CA . PHE A 1 96 ? -3.138 -9.425 -7.552 1.00 94.19 96 PHE A CA 1
ATOM 809 C C . PHE A 1 96 ? -4.202 -10.378 -7.032 1.00 94.19 96 PHE A C 1
ATOM 811 O O . PHE A 1 96 ? -5.236 -9.919 -6.548 1.00 94.19 96 PHE A O 1
ATOM 818 N N . ASN A 1 97 ? -3.956 -11.686 -7.119 1.00 93.88 97 ASN A N 1
ATOM 819 C CA . ASN A 1 97 ? -4.895 -12.677 -6.598 1.00 93.88 97 ASN A CA 1
ATOM 820 C C . ASN A 1 97 ? -5.120 -12.462 -5.091 1.00 93.88 97 ASN A C 1
ATOM 822 O O . ASN A 1 97 ? -6.263 -12.410 -4.645 1.00 93.88 97 ASN A O 1
ATOM 826 N N . GLU A 1 98 ? -4.043 -12.230 -4.334 1.00 94.50 98 GLU A N 1
ATOM 827 C CA . GLU A 1 98 ? -4.125 -11.911 -2.904 1.00 94.50 98 GLU A CA 1
ATOM 828 C C . GLU A 1 98 ? -4.864 -10.589 -2.632 1.00 94.50 98 GLU A C 1
ATOM 830 O O . GLU A 1 98 ? -5.688 -10.506 -1.722 1.00 94.50 98 GLU A O 1
ATOM 835 N N . LEU A 1 99 ? -4.566 -9.534 -3.395 1.00 94.12 99 LEU A N 1
ATOM 836 C CA . LEU A 1 99 ? -5.206 -8.230 -3.234 1.00 94.12 99 LEU A CA 1
ATOM 837 C C . LEU A 1 99 ? -6.720 -8.327 -3.459 1.00 94.12 99 LEU A C 1
ATOM 839 O O . LEU A 1 99 ? -7.493 -7.790 -2.668 1.00 94.12 99 LEU A O 1
ATOM 843 N N . ILE A 1 100 ? -7.140 -9.034 -4.511 1.00 92.75 100 ILE A N 1
ATOM 844 C CA . ILE A 1 100 ? -8.553 -9.269 -4.831 1.00 92.75 100 ILE A CA 1
ATOM 845 C C . ILE A 1 100 ? -9.240 -10.041 -3.701 1.00 92.75 100 ILE A C 1
ATOM 847 O O . ILE A 1 100 ? -10.318 -9.643 -3.258 1.00 92.75 100 ILE A O 1
ATOM 851 N N . GLU A 1 101 ? -8.601 -11.096 -3.190 1.00 92.38 101 GLU A N 1
ATOM 852 C C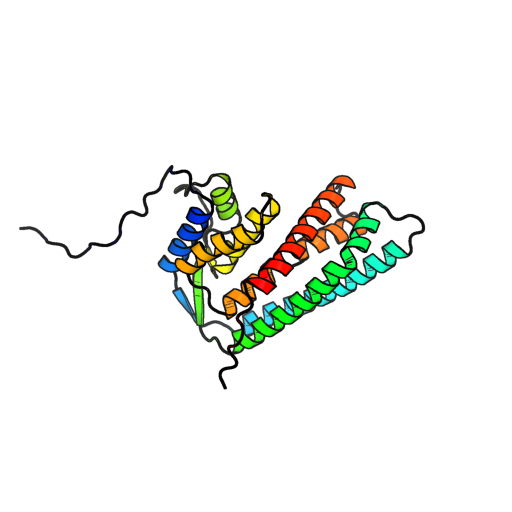A . GLU A 1 101 ? -9.122 -11.872 -2.061 1.00 92.38 101 GLU A CA 1
ATOM 853 C C . GLU A 1 101 ? -9.324 -10.994 -0.817 1.00 92.38 101 GLU A C 1
ATOM 855 O O . GLU A 1 101 ? -10.398 -11.006 -0.212 1.00 92.38 101 GLU A O 1
ATOM 860 N N . ARG A 1 102 ? -8.340 -10.153 -0.479 1.00 92.38 102 ARG A N 1
ATOM 861 C CA . ARG A 1 102 ? -8.421 -9.229 0.664 1.00 92.38 102 ARG A CA 1
ATOM 862 C C . ARG A 1 102 ? -9.497 -8.169 0.506 1.00 92.38 102 ARG A C 1
ATOM 864 O O . ARG A 1 102 ? -10.137 -7.816 1.491 1.00 92.38 102 ARG A O 1
ATOM 871 N N . ILE A 1 103 ? -9.718 -7.662 -0.708 1.00 92.94 103 ILE A N 1
ATOM 872 C CA . ILE A 1 103 ? -10.834 -6.747 -0.977 1.00 92.94 103 ILE A CA 1
ATOM 873 C C . ILE A 1 103 ? -12.173 -7.457 -0.731 1.00 92.94 103 ILE A C 1
ATOM 875 O O . ILE A 1 103 ? -13.079 -6.856 -0.154 1.00 92.94 103 ILE A O 1
ATOM 879 N N . GLY A 1 104 ? -12.293 -8.731 -1.117 1.00 91.94 104 GLY A N 1
ATOM 880 C CA . GLY A 1 104 ? -13.451 -9.567 -0.788 1.00 91.94 104 GLY A CA 1
ATOM 881 C C . GLY A 1 104 ? -13.672 -9.674 0.722 1.00 91.94 104 GLY A C 1
ATOM 882 O O . GLY A 1 104 ? -14.721 -9.267 1.217 1.00 91.94 104 GLY A O 1
ATOM 883 N N . GLN A 1 105 ? -12.644 -10.106 1.458 1.00 92.31 105 GLN A N 1
ATOM 884 C CA . GLN A 1 105 ? -12.676 -10.235 2.922 1.00 92.31 105 GLN A CA 1
ATOM 885 C C . GLN A 1 105 ? -13.024 -8.912 3.620 1.00 92.31 105 GLN A C 1
ATOM 887 O O . GLN A 1 105 ? -13.830 -8.881 4.548 1.00 92.31 105 GLN A O 1
ATOM 892 N N . PHE A 1 106 ? -12.457 -7.799 3.149 1.00 93.69 106 PHE A N 1
ATOM 893 C CA . PHE A 1 106 ? -12.772 -6.469 3.655 1.00 93.69 106 PHE A CA 1
ATOM 894 C C . PHE A 1 106 ? -14.244 -6.108 3.446 1.00 93.69 106 PHE A C 1
ATOM 896 O O . PHE A 1 106 ? -14.874 -5.594 4.365 1.00 93.69 106 PHE A O 1
ATOM 903 N N . ASN A 1 107 ? -14.806 -6.372 2.263 1.00 92.31 107 ASN A N 1
ATOM 904 C CA . ASN A 1 107 ? -16.212 -6.079 1.979 1.00 92.31 107 ASN A CA 1
ATOM 905 C C . ASN A 1 107 ? -17.166 -6.927 2.833 1.00 92.31 107 ASN A C 1
ATOM 907 O O . ASN A 1 107 ? -18.191 -6.409 3.291 1.00 92.31 107 ASN A O 1
ATOM 911 N N . ASP A 1 108 ? -16.815 -8.192 3.067 1.00 92.19 108 ASP A N 1
ATOM 912 C CA . ASP A 1 108 ? -17.568 -9.095 3.936 1.00 92.19 108 ASP A CA 1
ATOM 913 C C . ASP A 1 108 ? -17.549 -8.594 5.385 1.00 92.19 108 ASP A C 1
ATOM 915 O O . ASP A 1 108 ? -18.608 -8.437 5.995 1.00 92.19 108 ASP A O 1
ATOM 919 N N . GLU A 1 109 ? -16.377 -8.237 5.914 1.00 92.56 109 GLU A N 1
ATOM 920 C CA . GLU A 1 109 ? -16.235 -7.702 7.274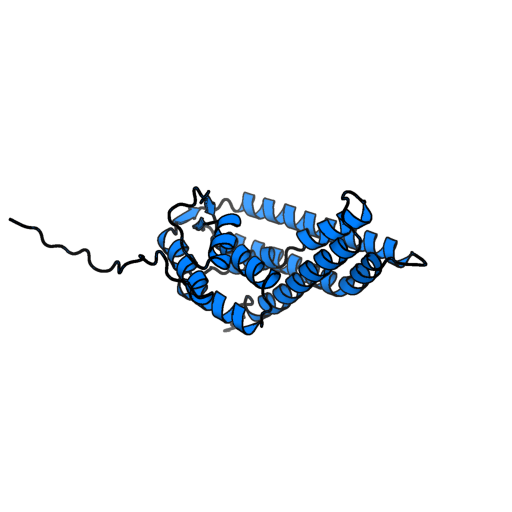 1.00 92.56 109 GLU A CA 1
ATOM 921 C C . GLU A 1 109 ? -16.940 -6.343 7.426 1.00 92.56 109 GLU A C 1
ATOM 923 O O . GLU A 1 109 ? -17.696 -6.108 8.370 1.00 92.56 109 GLU A O 1
ATOM 928 N N . LEU A 1 110 ? -16.788 -5.458 6.436 1.00 91.88 110 LEU A N 1
ATOM 929 C CA . LEU A 1 110 ? -17.441 -4.150 6.387 1.00 91.88 110 LEU A CA 1
ATOM 930 C C . LEU A 1 110 ? -18.970 -4.255 6.469 1.00 91.88 110 LEU A C 1
ATOM 932 O O . LEU A 1 110 ? -19.629 -3.383 7.044 1.00 91.88 110 LEU A O 1
ATOM 936 N N . SER A 1 111 ? -19.555 -5.322 5.915 1.00 90.38 111 SER A N 1
ATOM 937 C CA . SER A 1 111 ? -21.003 -5.545 5.973 1.00 90.38 111 SER A CA 1
ATOM 938 C C . SER A 1 111 ? -21.517 -5.700 7.411 1.00 90.38 111 SER A C 1
ATOM 940 O O . SER A 1 111 ? -22.642 -5.283 7.705 1.00 90.38 111 SER A O 1
ATOM 942 N N . GLN A 1 112 ? -20.671 -6.184 8.326 1.00 91.00 112 GLN A N 1
ATOM 943 C CA . GLN A 1 112 ? -21.004 -6.434 9.730 1.00 91.00 112 GLN A CA 1
ATOM 944 C C . GLN A 1 112 ? -20.816 -5.197 10.625 1.00 91.00 112 GLN A C 1
ATOM 946 O O . GLN A 1 112 ? -21.457 -5.076 11.667 1.00 91.00 112 GLN A O 1
ATOM 951 N N . VAL A 1 113 ? -20.015 -4.215 10.200 1.00 90.62 113 VAL A N 1
ATOM 952 C CA . VAL A 1 113 ? -19.554 -3.106 11.055 1.00 90.62 113 VAL A CA 1
ATOM 953 C C . VAL A 1 113 ? -20.357 -1.818 10.833 1.00 90.62 113 VAL A C 1
ATOM 955 O O . VAL A 1 113 ? -20.269 -1.207 9.778 1.00 90.62 113 VAL A O 1
ATOM 958 N N . ASN A 1 114 ? -21.153 -1.365 11.809 1.00 88.75 114 ASN A N 1
ATOM 959 C CA . ASN A 1 114 ? -22.011 -0.162 11.674 1.00 88.75 114 ASN A CA 1
ATOM 960 C C . ASN A 1 114 ? -21.333 1.164 12.048 1.00 88.75 114 ASN A C 1
ATOM 962 O O . ASN A 1 114 ? -21.866 2.245 11.773 1.00 88.75 114 ASN A O 1
ATOM 966 N N . GLU A 1 115 ? -20.166 1.081 12.669 1.00 90.88 115 GLU A N 1
ATOM 967 C CA . GLU A 1 115 ? -19.442 2.211 13.223 1.00 90.88 115 GLU A CA 1
ATOM 968 C C . GLU A 1 115 ? -17.974 2.131 12.830 1.00 90.88 115 GLU A C 1
ATOM 970 O O . GLU A 1 115 ? -17.431 1.049 12.665 1.00 90.88 115 GLU A O 1
ATOM 975 N N . TRP A 1 116 ? -17.324 3.274 12.663 1.00 88.88 116 TRP A N 1
ATOM 976 C CA . TRP A 1 116 ? -15.943 3.341 12.221 1.00 88.88 116 TRP A CA 1
ATOM 977 C C . TRP A 1 116 ? -15.124 4.235 13.136 1.00 88.88 116 TRP A C 1
ATOM 979 O O . TRP A 1 116 ? -15.559 5.320 13.536 1.00 88.88 116 TRP A O 1
ATOM 989 N N . LYS A 1 117 ? -13.909 3.779 13.428 1.00 91.38 117 LYS A N 1
ATOM 990 C CA . LYS A 1 117 ? -12.926 4.475 14.250 1.00 91.38 117 LYS A CA 1
ATOM 991 C C . LYS A 1 117 ? -12.178 5.530 13.440 1.00 91.38 117 LYS A C 1
ATOM 993 O O . LYS A 1 117 ? -11.498 5.235 12.456 1.00 91.38 117 LYS A O 1
ATOM 998 N N . TYR A 1 118 ? -12.318 6.778 13.863 1.00 91.81 118 TYR A N 1
ATOM 999 C CA . TYR A 1 118 ? -11.604 7.931 13.334 1.00 91.81 118 TYR A CA 1
ATOM 1000 C C . TYR A 1 118 ? -10.699 8.509 14.408 1.00 91.81 118 TYR A C 1
ATOM 1002 O O . TYR A 1 118 ? -11.080 8.615 15.566 1.00 91.81 118 TYR A O 1
ATOM 1010 N N . CYS A 1 119 ? -9.510 8.937 14.020 1.00 92.75 119 CYS A N 1
ATOM 1011 C CA . CYS A 1 119 ? -8.597 9.643 14.900 1.00 92.75 119 CYS A CA 1
ATOM 1012 C C . CYS A 1 119 ? -7.933 10.791 14.149 1.00 92.75 119 CYS A C 1
ATOM 1014 O O . CYS A 1 119 ? -8.022 10.917 12.919 1.00 92.75 119 CYS A O 1
ATOM 1016 N N . ARG A 1 120 ? -7.249 11.652 14.896 1.00 90.56 120 ARG A N 1
ATOM 1017 C CA . ARG A 1 120 ? -6.409 12.682 14.300 1.00 90.56 120 ARG A CA 1
ATOM 1018 C C . ARG A 1 120 ? -5.148 12.024 13.744 1.00 90.56 120 ARG A C 1
ATOM 1020 O O . ARG A 1 120 ? -4.290 11.594 14.505 1.00 90.56 120 ARG A O 1
ATOM 1027 N N . CYS A 1 121 ? -5.045 11.983 12.423 1.00 89.94 121 CYS A N 1
ATOM 1028 C CA . CYS A 1 121 ? -3.899 11.456 11.697 1.00 89.94 121 CYS A CA 1
ATOM 1029 C C . CYS A 1 121 ? -2.889 12.576 11.404 1.00 89.94 121 CYS A C 1
ATOM 1031 O O . CYS A 1 121 ? -3.256 13.725 11.126 1.00 89.94 121 CYS A O 1
ATOM 1033 N N . TYR A 1 122 ? -1.611 12.223 11.445 1.00 84.25 122 TYR A N 1
ATOM 1034 C CA . TYR A 1 122 ? -0.471 13.033 11.046 1.00 84.25 122 TYR A CA 1
ATOM 1035 C C . TYR A 1 122 ? -0.399 13.153 9.517 1.00 84.25 122 TYR A C 1
ATOM 1037 O O . TYR A 1 122 ? -0.163 14.230 8.989 1.00 84.25 122 TYR A O 1
ATOM 1045 N N . GLY A 1 123 ? -0.642 12.080 8.771 1.00 80.06 123 GLY A N 1
ATOM 1046 C CA . GLY A 1 123 ? -0.527 12.064 7.318 1.00 80.06 123 GLY A CA 1
ATOM 1047 C C . GLY A 1 123 ? 0.908 11.947 6.798 1.00 80.06 123 GLY A C 1
ATOM 1048 O O . GLY A 1 123 ? 1.901 12.119 7.508 1.00 80.06 123 GLY A O 1
ATOM 1049 N N . HIS A 1 124 ? 1.021 11.660 5.498 1.00 75.00 124 HIS A N 1
ATOM 1050 C CA . HIS A 1 124 ? 2.259 11.170 4.871 1.00 75.00 124 HIS A CA 1
ATOM 1051 C C . HIS A 1 124 ? 3.494 12.048 5.103 1.00 75.00 124 HIS A C 1
ATOM 1053 O O . HIS A 1 124 ? 4.570 11.545 5.410 1.00 75.00 124 HIS A O 1
ATOM 1059 N N . LYS A 1 125 ? 3.373 13.373 4.947 1.00 71.81 125 LYS A N 1
ATOM 1060 C CA . LYS A 1 125 ? 4.524 14.292 5.069 1.00 71.81 125 LYS A CA 1
ATOM 1061 C C . LYS A 1 125 ? 5.095 14.301 6.489 1.00 71.81 125 LYS A C 1
ATOM 1063 O O . LYS A 1 125 ? 6.314 14.288 6.660 1.00 71.81 125 LYS A O 1
ATOM 1068 N N . ASN A 1 126 ? 4.209 14.263 7.469 1.00 72.19 126 ASN A N 1
ATOM 1069 C CA . ASN A 1 126 ? 4.528 14.372 8.884 1.00 72.19 126 ASN A CA 1
ATOM 1070 C C . ASN A 1 126 ? 5.128 13.059 9.374 1.00 72.19 126 ASN A C 1
ATOM 1072 O O . ASN A 1 126 ? 6.148 13.058 10.053 1.00 72.19 126 ASN A O 1
ATOM 1076 N N . ILE A 1 127 ? 4.557 11.932 8.934 1.00 77.56 127 ILE A N 1
ATOM 1077 C CA . ILE A 1 127 ? 5.091 10.596 9.200 1.00 77.56 127 ILE A CA 1
ATOM 1078 C C . ILE A 1 127 ? 6.522 10.456 8.668 1.00 77.56 127 ILE A C 1
ATOM 1080 O O . ILE A 1 127 ? 7.405 10.001 9.394 1.00 77.56 127 ILE A O 1
ATOM 1084 N N . LYS A 1 128 ? 6.801 10.914 7.440 1.00 75.44 128 LYS A N 1
ATOM 1085 C CA . LYS A 1 128 ? 8.176 10.922 6.908 1.00 75.44 128 LYS A CA 1
ATOM 1086 C C . LYS A 1 128 ? 9.125 11.711 7.800 1.00 75.44 128 LYS A C 1
ATOM 1088 O O . LYS A 1 128 ? 10.222 11.250 8.102 1.00 75.44 128 LYS A O 1
ATOM 1093 N N . HIS A 1 129 ? 8.718 12.909 8.210 1.00 74.62 129 HIS A N 1
ATOM 1094 C CA . HIS A 1 129 ? 9.543 13.762 9.059 1.00 74.62 129 HIS A CA 1
ATOM 1095 C C . HIS A 1 129 ? 9.794 13.131 10.427 1.00 74.62 129 HIS A C 1
ATOM 1097 O O . HIS A 1 129 ? 10.945 13.082 10.859 1.00 74.62 129 HIS A O 1
ATOM 1103 N N . LEU A 1 130 ? 8.754 12.567 11.041 1.00 72.94 130 LEU A N 1
ATOM 1104 C CA . LEU A 1 130 ? 8.822 11.865 12.317 1.00 72.94 130 LEU A CA 1
ATOM 1105 C C . LEU A 1 130 ? 9.785 10.674 12.256 1.00 72.94 130 LEU A C 1
ATOM 1107 O O . LEU A 1 130 ? 10.596 10.498 13.161 1.00 72.94 130 LEU A O 1
ATOM 1111 N N . LEU A 1 131 ? 9.763 9.899 11.169 1.00 68.62 131 LEU A N 1
ATOM 1112 C CA . LEU A 1 131 ? 10.629 8.728 11.000 1.00 68.62 131 LEU A CA 1
ATOM 1113 C C . LEU A 1 131 ? 12.085 9.091 10.686 1.00 68.62 131 LEU A C 1
ATOM 1115 O O . LEU A 1 131 ? 12.998 8.401 11.137 1.00 68.62 131 LEU A O 1
ATOM 1119 N N . VAL A 1 132 ? 12.322 10.175 9.940 1.00 69.38 132 VAL A N 1
ATOM 1120 C CA . VAL A 1 132 ? 13.682 10.650 9.622 1.00 69.38 132 VAL A CA 1
ATOM 1121 C C . VAL A 1 132 ? 14.321 11.337 10.812 1.00 69.38 132 VAL A C 1
ATOM 1123 O O . VAL A 1 132 ? 15.464 11.052 11.159 1.00 69.38 132 VAL A O 1
ATOM 1126 N N . LYS A 1 133 ? 13.599 12.285 11.410 1.00 67.62 133 LYS A N 1
ATOM 1127 C CA . LYS A 1 133 ? 14.142 13.138 12.465 1.00 67.62 133 LYS A CA 1
ATOM 1128 C C . LYS A 1 133 ? 14.001 12.523 13.845 1.00 67.62 133 LYS A C 1
ATOM 1130 O O . LYS A 1 133 ? 14.685 12.984 14.746 1.00 67.62 133 LYS A O 1
ATOM 1135 N N . ARG A 1 134 ? 13.151 11.502 14.010 1.00 66.25 134 ARG A N 1
ATOM 1136 C CA . ARG A 1 134 ? 12.916 10.811 15.287 1.00 66.25 134 ARG A CA 1
ATOM 1137 C C . ARG A 1 134 ? 12.543 11.780 16.413 1.00 66.25 134 ARG A C 1
ATOM 1139 O O . ARG A 1 134 ? 12.932 11.585 17.557 1.00 66.25 134 ARG A O 1
ATOM 1146 N N . HIS A 1 135 ? 11.793 12.828 16.081 1.00 60.84 135 HIS A N 1
ATOM 1147 C CA . HIS A 1 135 ? 11.361 13.865 17.013 1.00 60.84 135 HIS A CA 1
ATOM 1148 C C . HIS A 1 135 ? 9.923 14.285 16.699 1.00 60.84 135 HIS A C 1
ATOM 1150 O O . HIS A 1 135 ? 9.578 14.506 15.538 1.00 60.84 135 HIS A O 1
ATOM 1156 N N . LEU A 1 136 ? 9.105 14.451 17.740 1.00 58.03 136 LEU A N 1
ATOM 1157 C CA . LEU A 1 136 ? 7.784 15.073 17.644 1.00 58.03 136 LEU A CA 1
ATOM 1158 C C . LEU A 1 136 ? 7.971 16.594 17.678 1.00 58.03 136 LEU A C 1
ATOM 1160 O O . LEU A 1 136 ? 8.323 17.152 18.716 1.00 58.03 136 LEU A O 1
ATOM 1164 N N . TYR A 1 137 ? 7.786 17.278 16.550 1.00 56.03 137 TYR A N 1
ATOM 1165 C CA . TYR A 1 137 ? 7.846 18.740 16.517 1.00 56.03 137 TYR A CA 1
ATOM 1166 C C . TYR A 1 137 ? 6.459 19.348 16.736 1.00 56.03 137 TYR A C 1
ATOM 1168 O O . TYR A 1 137 ? 5.486 18.934 16.119 1.00 56.03 137 TYR A O 1
ATOM 1176 N N . GLN A 1 138 ? 6.394 20.377 17.585 1.00 46.97 138 GLN A N 1
ATOM 1177 C CA . GLN A 1 138 ? 5.186 21.169 17.859 1.00 46.97 138 GLN A CA 1
ATOM 1178 C C . GLN A 1 138 ? 4.814 22.135 16.716 1.00 46.97 138 GLN A C 1
ATOM 1180 O O . GLN A 1 138 ? 3.669 22.562 16.618 1.00 46.97 138 GLN A O 1
ATOM 1185 N N . ASN A 1 139 ? 5.785 22.487 15.862 1.00 41.22 139 ASN A N 1
ATOM 1186 C CA . ASN A 1 139 ? 5.720 23.660 14.976 1.00 41.22 139 ASN A CA 1
ATOM 1187 C C . ASN A 1 139 ? 5.767 23.326 13.491 1.00 41.22 139 ASN A C 1
ATOM 1189 O O . ASN A 1 139 ? 6.142 24.154 12.657 1.00 41.22 139 ASN A O 1
ATOM 1193 N N . SER A 1 140 ? 5.424 22.107 13.130 1.00 48.28 140 SER A N 1
ATOM 1194 C CA . SER A 1 140 ? 5.091 21.857 11.752 1.00 48.28 140 SER A CA 1
ATOM 1195 C C . SER A 1 140 ? 3.672 22.412 11.552 1.00 48.28 140 SER A C 1
ATOM 1197 O O . SER A 1 140 ? 2.734 22.061 12.262 1.00 48.28 140 SER A O 1
ATOM 1199 N N . HIS A 1 141 ? 3.513 23.396 10.664 1.00 47.28 141 HIS A N 1
ATOM 1200 C CA . HIS A 1 141 ? 2.210 23.954 10.268 1.00 47.28 141 HIS A CA 1
ATOM 1201 C C . HIS A 1 141 ? 1.442 22.911 9.436 1.00 47.28 141 HIS A C 1
ATOM 1203 O O . HIS A 1 141 ? 1.149 23.090 8.255 1.00 47.28 141 HIS A O 1
ATOM 1209 N N . GLU A 1 142 ? 1.241 21.753 10.042 1.00 55.69 142 GLU A N 1
ATOM 1210 C CA . GLU A 1 142 ? 1.011 20.486 9.395 1.00 55.69 142 GLU A CA 1
ATOM 1211 C C . GLU A 1 142 ? -0.482 20.181 9.354 1.00 55.69 142 GLU A C 1
ATOM 1213 O O . GLU A 1 142 ? -1.213 20.336 10.334 1.00 55.69 142 GLU A O 1
ATOM 1218 N N . GLN A 1 143 ? -0.938 19.769 8.174 1.00 67.38 143 GLN A N 1
ATOM 1219 C CA . GLN A 1 143 ? -2.326 19.423 7.898 1.00 67.38 143 GLN A CA 1
ATOM 1220 C C . GLN A 1 143 ? -2.647 18.072 8.538 1.00 67.38 143 GLN A C 1
ATOM 1222 O O . GLN A 1 143 ? -2.667 17.045 7.866 1.00 67.38 143 GLN A O 1
ATOM 1227 N N . PHE A 1 144 ? -2.884 18.075 9.849 1.00 80.50 144 PHE A N 1
ATOM 1228 C CA . PHE A 1 144 ? -3.584 16.968 10.483 1.00 80.50 144 PHE A CA 1
ATOM 1229 C C . PHE A 1 144 ? -4.961 16.833 9.844 1.00 80.50 144 PHE A C 1
ATOM 1231 O O . PHE A 1 144 ? -5.623 17.833 9.551 1.00 80.50 144 PHE A O 1
ATOM 1238 N N . PHE A 1 145 ? -5.412 15.601 9.673 1.00 86.44 145 PHE A N 1
ATOM 1239 C CA . PHE A 1 145 ? -6.758 15.323 9.197 1.00 86.44 145 PHE A CA 1
ATOM 1240 C C . PHE A 1 145 ? -7.402 14.263 10.083 1.00 86.44 145 PHE A C 1
ATOM 1242 O O . PHE A 1 145 ? -6.713 13.495 10.750 1.00 86.44 145 PHE A O 1
ATOM 1249 N N . HIS A 1 146 ? -8.730 14.245 10.120 1.00 87.69 146 HIS A N 1
ATOM 1250 C CA . HIS A 1 146 ? -9.455 13.175 10.792 1.00 87.69 146 HIS A CA 1
ATOM 1251 C C . HIS A 1 146 ? -9.668 12.052 9.788 1.00 87.69 146 HIS A C 1
ATOM 1253 O O . HIS A 1 146 ? -10.234 12.269 8.715 1.00 87.69 146 HIS A O 1
ATOM 1259 N N . GLY A 1 147 ? -9.185 10.866 10.125 1.00 90.25 147 GLY A N 1
ATOM 1260 C CA . GLY A 1 147 ? -9.209 9.713 9.241 1.00 90.25 147 GLY A CA 1
ATOM 1261 C C . GLY A 1 147 ? -9.064 8.418 10.014 1.00 90.25 147 GLY A C 1
ATOM 1262 O O . GLY A 1 147 ? -8.988 8.417 11.241 1.00 90.25 147 GLY A O 1
ATOM 1263 N N . ASN A 1 148 ? -9.024 7.316 9.279 1.00 92.38 148 ASN A N 1
ATOM 1264 C CA . ASN A 1 148 ? -8.707 6.031 9.865 1.00 92.38 148 ASN A CA 1
ATOM 1265 C C . ASN A 1 148 ? -7.195 5.919 10.126 1.00 92.38 148 ASN A C 1
ATOM 1267 O O . ASN A 1 148 ? -6.377 6.261 9.266 1.00 92.38 148 ASN A O 1
ATOM 1271 N N . ALA A 1 149 ? -6.846 5.390 11.297 1.00 94.81 149 ALA A N 1
ATOM 1272 C CA . ALA A 1 149 ? -5.477 5.251 11.779 1.00 94.81 149 ALA A CA 1
ATOM 1273 C C . ALA A 1 149 ? -4.564 4.433 10.843 1.00 94.81 149 ALA A C 1
ATOM 1275 O O . ALA A 1 149 ? -3.350 4.646 10.799 1.00 94.81 149 ALA A O 1
ATOM 1276 N N . VAL A 1 150 ? -5.151 3.529 10.051 1.00 95.00 150 VAL A N 1
ATOM 1277 C CA . VAL A 1 150 ? -4.468 2.697 9.055 1.00 95.00 150 VAL A CA 1
ATOM 1278 C C . VAL A 1 150 ? -3.678 3.530 8.046 1.00 95.00 150 VAL A C 1
ATOM 1280 O O . VAL A 1 150 ? -2.638 3.074 7.582 1.00 95.00 150 VAL A O 1
ATOM 1283 N N . ILE A 1 151 ? -4.112 4.751 7.714 1.00 92.62 151 ILE A N 1
ATOM 1284 C CA . ILE A 1 151 ? -3.414 5.595 6.726 1.00 92.62 151 ILE A CA 1
ATOM 1285 C C . ILE A 1 151 ? -2.002 5.949 7.209 1.00 92.62 151 ILE A C 1
ATOM 1287 O O . ILE A 1 151 ? -1.031 5.869 6.449 1.00 92.62 151 ILE A O 1
ATOM 1291 N N . ASP A 1 152 ? -1.880 6.309 8.481 1.00 93.12 152 ASP A N 1
ATOM 1292 C CA . ASP A 1 152 ? -0.600 6.643 9.093 1.00 93.12 152 ASP A CA 1
ATOM 1293 C C . ASP A 1 152 ? 0.243 5.393 9.322 1.00 93.12 152 ASP A C 1
ATOM 1295 O O . ASP A 1 152 ? 1.426 5.403 8.989 1.00 93.12 152 ASP A O 1
ATOM 1299 N N . VAL A 1 153 ? -0.364 4.294 9.786 1.00 94.25 153 VAL A N 1
ATOM 1300 C CA . VAL A 1 153 ? 0.326 3.001 9.939 1.00 94.25 153 VAL A CA 1
ATOM 1301 C C . VAL A 1 153 ? 0.913 2.541 8.606 1.00 94.25 153 VAL A C 1
ATOM 1303 O O . VAL A 1 153 ? 2.107 2.263 8.525 1.00 94.25 153 VAL A O 1
ATOM 1306 N N . MET A 1 154 ? 0.116 2.533 7.535 1.00 94.19 154 MET A N 1
ATOM 1307 C CA . MET A 1 154 ? 0.586 2.215 6.187 1.00 94.19 154 MET A CA 1
ATOM 1308 C C . MET A 1 154 ? 1.736 3.135 5.775 1.00 94.19 154 MET A C 1
ATOM 1310 O O . MET A 1 154 ? 2.763 2.656 5.297 1.00 94.19 154 MET A O 1
ATOM 1314 N N . SER A 1 155 ? 1.605 4.445 6.007 1.00 90.81 155 SER A N 1
ATOM 1315 C CA . SER A 1 155 ? 2.652 5.415 5.669 1.00 90.81 155 SER A CA 1
ATOM 1316 C C . SER A 1 155 ? 3.949 5.132 6.431 1.00 90.81 155 SER A C 1
ATOM 1318 O O . SER A 1 155 ? 5.037 5.238 5.858 1.00 90.81 155 SER A O 1
ATOM 1320 N N . MET A 1 156 ? 3.846 4.735 7.702 1.00 90.50 156 MET A N 1
ATOM 1321 C CA . MET A 1 156 ? 4.989 4.391 8.542 1.00 90.50 156 MET A CA 1
ATOM 1322 C C . MET A 1 156 ? 5.696 3.135 8.047 1.00 90.50 156 MET A C 1
ATOM 1324 O O . MET A 1 156 ? 6.916 3.147 7.870 1.00 90.50 156 MET A O 1
ATOM 1328 N N . ILE A 1 157 ? 4.927 2.084 7.766 1.00 90.94 157 ILE A N 1
ATOM 1329 C CA . ILE A 1 157 ? 5.434 0.815 7.242 1.00 90.94 157 ILE A CA 1
ATOM 1330 C C . ILE A 1 157 ? 6.089 1.027 5.877 1.00 90.94 157 ILE A C 1
ATOM 1332 O O . ILE A 1 157 ? 7.244 0.652 5.682 1.00 90.94 157 ILE A O 1
ATOM 1336 N N . LYS A 1 158 ? 5.392 1.696 4.952 1.00 88.31 158 LYS A N 1
ATOM 1337 C CA . LYS A 1 158 ? 5.884 1.980 3.599 1.00 88.31 158 LYS A CA 1
ATOM 1338 C C . LYS A 1 158 ? 7.175 2.786 3.632 1.00 88.31 158 LYS A C 1
ATOM 1340 O O . LYS A 1 158 ? 8.126 2.457 2.926 1.00 88.31 158 LYS A O 1
ATOM 1345 N N . TYR A 1 159 ? 7.243 3.817 4.473 1.00 84.25 159 TYR A N 1
ATOM 1346 C CA . TYR A 1 159 ? 8.462 4.602 4.621 1.00 84.25 159 TYR A CA 1
ATOM 1347 C C . TYR A 1 159 ? 9.616 3.767 5.180 1.00 84.25 159 TYR A C 1
ATOM 1349 O O . TYR A 1 159 ? 10.732 3.833 4.668 1.00 84.25 159 TYR A O 1
ATOM 1357 N N . HIS A 1 160 ? 9.358 2.955 6.201 1.00 81.62 160 HIS A N 1
ATOM 1358 C CA . HIS A 1 160 ? 10.394 2.119 6.783 1.00 81.62 160 HIS A CA 1
ATOM 1359 C C . HIS A 1 160 ? 10.930 1.084 5.774 1.00 81.62 160 HIS A C 1
ATOM 1361 O O . HIS A 1 160 ? 12.129 1.061 5.501 1.00 81.62 160 HIS A O 1
ATOM 1367 N N . ALA A 1 161 ? 10.045 0.325 5.127 1.00 82.12 161 ALA A N 1
ATOM 1368 C CA . ALA A 1 161 ? 10.410 -0.738 4.189 1.00 82.12 161 ALA A CA 1
ATOM 1369 C C . ALA A 1 161 ? 11.079 -0.232 2.892 1.00 82.12 161 ALA A C 1
ATOM 1371 O O . ALA A 1 161 ? 11.880 -0.933 2.270 1.00 82.12 161 ALA A O 1
ATOM 1372 N N . MET A 1 162 ? 10.772 0.994 2.448 1.00 76.50 162 MET A N 1
ATOM 1373 C CA . MET A 1 162 ? 11.385 1.554 1.237 1.00 76.50 162 MET A CA 1
ATOM 1374 C C . MET A 1 162 ? 12.810 2.080 1.455 1.00 76.50 162 MET A C 1
ATOM 1376 O O . MET A 1 162 ? 13.614 2.033 0.519 1.00 76.50 162 MET A O 1
ATOM 1380 N N . PHE A 1 163 ? 13.122 2.596 2.649 1.00 71.31 163 PHE A N 1
ATOM 1381 C CA . PHE A 1 163 ? 14.366 3.337 2.902 1.00 71.31 163 PHE A CA 1
ATOM 1382 C C . PHE A 1 163 ? 15.368 2.625 3.812 1.00 71.31 163 PHE A C 1
ATOM 1384 O O . PHE A 1 163 ? 16.541 2.996 3.790 1.00 71.31 163 PHE A O 1
ATOM 1391 N N . PHE A 1 164 ? 14.948 1.613 4.569 1.00 70.12 164 PHE A N 1
ATOM 1392 C CA . PHE A 1 164 ? 15.825 0.860 5.460 1.00 70.12 164 PHE A CA 1
ATOM 1393 C C . PHE A 1 164 ? 15.943 -0.594 4.991 1.00 70.12 164 PHE A C 1
ATOM 1395 O O . PHE A 1 164 ? 14.984 -1.180 4.490 1.00 70.12 164 PHE A O 1
ATOM 1402 N N . GLU A 1 165 ? 17.142 -1.169 5.112 1.00 65.31 165 GLU A N 1
ATOM 1403 C CA . GLU A 1 165 ? 17.294 -2.623 5.063 1.00 65.31 165 GLU A CA 1
ATOM 1404 C C . GLU A 1 165 ? 16.670 -3.178 6.341 1.00 65.31 165 GLU A C 1
ATOM 1406 O O . GLU A 1 165 ? 16.975 -2.690 7.426 1.00 65.31 165 GLU A O 1
ATOM 1411 N N . TRP A 1 166 ? 15.755 -4.131 6.207 1.00 67.12 166 TRP A N 1
ATOM 1412 C CA . TRP A 1 166 ? 14.929 -4.591 7.319 1.00 67.12 166 TRP A CA 1
ATOM 1413 C C . TRP A 1 166 ? 14.748 -6.105 7.289 1.00 67.12 166 TRP A C 1
ATOM 1415 O O . TRP A 1 166 ? 14.865 -6.739 6.232 1.00 67.12 166 TRP A O 1
ATOM 1425 N N . GLN A 1 167 ? 14.462 -6.670 8.456 1.00 67.25 167 GLN A N 1
ATOM 1426 C CA . GLN A 1 167 ? 14.071 -8.068 8.617 1.00 67.25 167 GLN A CA 1
ATOM 1427 C C . GLN A 1 167 ? 12.581 -8.155 8.981 1.00 67.25 167 GLN A C 1
ATOM 1429 O O . GLN A 1 167 ? 12.093 -7.349 9.771 1.00 67.25 167 GLN A O 1
ATOM 1434 N N . ASP A 1 168 ? 11.857 -9.157 8.457 1.00 67.50 168 ASP A N 1
ATOM 1435 C CA . ASP A 1 168 ? 10.419 -9.387 8.731 1.00 67.50 168 ASP A CA 1
ATOM 1436 C C . ASP A 1 168 ? 10.075 -9.344 10.242 1.00 67.50 168 ASP A C 1
ATOM 1438 O O . ASP A 1 168 ? 8.977 -8.941 10.645 1.00 67.50 168 ASP A O 1
ATOM 1442 N N . THR A 1 169 ? 11.018 -9.762 11.093 1.00 70.00 169 THR A N 1
ATOM 1443 C CA . THR A 1 169 ? 10.887 -9.780 12.556 1.00 70.00 169 THR A CA 1
ATOM 1444 C C . THR A 1 169 ? 10.798 -8.383 13.165 1.00 70.00 169 THR A C 1
ATOM 1446 O O . THR A 1 169 ? 10.016 -8.179 14.090 1.00 70.00 169 THR A O 1
ATOM 1449 N N . GLU A 1 170 ? 11.536 -7.411 12.625 1.00 84.12 170 GLU A N 1
ATOM 1450 C CA . GLU A 1 170 ? 11.597 -6.046 13.158 1.00 84.12 170 GLU A CA 1
ATOM 1451 C C . GLU A 1 170 ? 10.276 -5.308 12.936 1.00 84.12 170 GLU A C 1
ATOM 1453 O O . GLU A 1 170 ? 9.756 -4.683 13.857 1.00 84.12 170 GLU A O 1
ATOM 1458 N N . LEU A 1 171 ? 9.666 -5.433 11.751 1.00 86.44 171 LEU A N 1
ATOM 1459 C CA . LEU A 1 171 ? 8.366 -4.804 11.505 1.00 86.44 171 LEU A CA 1
ATOM 1460 C C . LEU A 1 171 ? 7.280 -5.371 12.407 1.00 86.44 171 LEU A C 1
ATOM 1462 O O . LEU A 1 171 ? 6.471 -4.617 12.940 1.00 86.44 171 LEU A O 1
ATOM 1466 N N . THR A 1 172 ? 7.244 -6.693 12.548 1.00 89.62 172 THR A N 1
ATOM 1467 C CA . THR A 1 172 ? 6.245 -7.360 13.386 1.00 89.62 172 THR A CA 1
ATOM 1468 C C . THR A 1 172 ? 6.353 -6.867 14.826 1.00 89.62 172 THR A C 1
ATOM 1470 O O . THR A 1 172 ? 5.347 -6.531 15.451 1.00 89.62 172 THR A O 1
ATOM 1473 N N . GLU A 1 173 ? 7.581 -6.731 15.326 1.00 90.12 173 GLU A N 1
ATOM 1474 C CA . GLU A 1 173 ? 7.852 -6.147 16.631 1.00 90.12 173 GLU A CA 1
ATOM 1475 C C . GLU A 1 173 ? 7.394 -4.680 16.707 1.00 90.12 173 GLU A C 1
ATOM 1477 O O . GLU A 1 173 ? 6.619 -4.332 17.601 1.00 90.12 173 GLU A O 1
ATOM 1482 N N . TYR A 1 174 ? 7.788 -3.822 15.762 1.00 90.00 174 TYR A N 1
ATOM 1483 C CA . TYR A 1 174 ? 7.440 -2.393 15.766 1.00 90.00 174 TYR A CA 1
ATOM 1484 C C . TYR A 1 174 ? 5.932 -2.168 15.671 1.00 90.00 174 TYR A C 1
ATOM 1486 O O . TYR A 1 174 ? 5.360 -1.367 16.412 1.00 90.00 174 TYR A O 1
ATOM 1494 N N . PHE A 1 175 ? 5.263 -2.931 14.812 1.00 92.75 175 PHE A N 1
ATOM 1495 C CA . PHE A 1 175 ? 3.817 -2.902 14.685 1.00 92.75 175 PHE A CA 1
ATOM 1496 C C . PHE A 1 175 ? 3.125 -3.390 15.964 1.00 92.75 175 PHE A C 1
ATOM 1498 O O . PHE A 1 175 ? 2.119 -2.809 16.366 1.00 92.75 175 PHE A O 1
ATOM 1505 N N . SER A 1 176 ? 3.697 -4.365 16.682 1.00 93.94 176 SER A N 1
ATOM 1506 C CA . SER A 1 176 ? 3.162 -4.797 17.980 1.00 93.94 176 SER A CA 1
ATOM 1507 C C . SER A 1 176 ? 3.173 -3.677 19.030 1.00 93.94 176 SER A C 1
ATOM 1509 O O . SER A 1 176 ? 2.250 -3.588 19.838 1.00 93.94 176 SER A O 1
ATOM 1511 N N . PHE A 1 177 ? 4.173 -2.785 19.010 1.00 94.56 177 PHE A N 1
ATOM 1512 C CA . PHE A 1 177 ? 4.202 -1.616 19.897 1.00 94.56 177 PHE A CA 1
ATOM 1513 C C . PHE A 1 177 ? 3.079 -0.630 19.580 1.00 94.56 177 PHE A C 1
ATOM 1515 O O . PHE A 1 177 ? 2.472 -0.084 20.502 1.00 94.56 177 PHE A O 1
ATOM 1522 N N . TYR A 1 178 ? 2.764 -0.446 18.296 1.00 95.88 178 TYR A N 1
ATOM 1523 C CA . TYR A 1 178 ? 1.601 0.333 17.883 1.00 95.88 178 TYR A CA 1
ATOM 1524 C C . TYR A 1 178 ? 0.295 -0.326 18.346 1.00 95.88 178 TYR A C 1
ATOM 1526 O O . TYR A 1 178 ? -0.502 0.330 19.011 1.00 95.88 178 TYR A O 1
ATOM 1534 N N . LEU A 1 179 ? 0.098 -1.623 18.078 1.00 95.56 179 LEU A N 1
ATOM 1535 C CA . LEU A 1 179 ? -1.132 -2.343 18.437 1.00 95.56 179 LEU A CA 1
ATOM 1536 C C . LEU A 1 179 ? -1.390 -2.383 19.949 1.00 95.56 179 LEU A C 1
ATOM 1538 O O . LEU A 1 179 ? -2.539 -2.320 20.379 1.00 95.56 179 LEU A O 1
ATOM 1542 N N . LYS A 1 180 ? -0.332 -2.440 20.768 1.00 95.94 180 LYS A N 1
ATOM 1543 C CA . LYS A 1 180 ? -0.441 -2.318 22.233 1.00 95.94 180 LYS A CA 1
ATOM 1544 C C . LYS A 1 180 ? -0.995 -0.958 22.671 1.00 95.94 180 LYS A C 1
ATOM 1546 O O . LYS A 1 180 ? -1.644 -0.888 23.709 1.00 95.94 180 LYS A O 1
ATOM 1551 N N . ALA A 1 181 ? -0.719 0.104 21.915 1.00 95.75 181 ALA A N 1
ATOM 1552 C CA . ALA A 1 181 ? -1.157 1.464 22.223 1.00 95.75 181 ALA A CA 1
ATOM 1553 C C . ALA A 1 181 ? -2.497 1.836 21.559 1.00 95.75 181 ALA A C 1
ATOM 1555 O O . ALA A 1 181 ? -3.260 2.615 22.130 1.00 95.75 181 ALA A O 1
ATOM 1556 N N . ASN A 1 182 ? -2.787 1.285 20.378 1.00 95.75 182 ASN A N 1
ATOM 1557 C CA . ASN A 1 182 ? -4.041 1.453 19.649 1.00 95.75 182 ASN A CA 1
ATOM 1558 C C . ASN A 1 182 ? -4.373 0.180 18.860 1.00 95.75 182 ASN A C 1
ATOM 1560 O O . ASN A 1 182 ? -3.771 -0.089 17.817 1.00 95.75 182 ASN A O 1
ATOM 1564 N N . GLN A 1 183 ? -5.332 -0.597 19.359 1.00 94.56 183 GLN A N 1
ATOM 1565 C CA . GLN A 1 183 ? -5.765 -1.828 18.704 1.00 94.56 183 GLN A CA 1
ATOM 1566 C C . GLN A 1 183 ? -6.579 -1.510 17.449 1.00 94.56 183 GLN A C 1
ATOM 1568 O O . GLN A 1 183 ? -7.525 -0.723 17.501 1.00 94.56 183 GLN A O 1
ATOM 1573 N N . LEU A 1 184 ? -6.215 -2.157 16.343 1.00 94.06 184 LEU A N 1
ATOM 1574 C CA . LEU A 1 184 ? -6.979 -2.122 15.102 1.00 94.06 184 LEU A CA 1
ATOM 1575 C C . LEU A 1 184 ? -8.011 -3.250 15.101 1.00 94.06 184 LEU A C 1
ATOM 1577 O O . LEU A 1 184 ? -7.710 -4.376 15.497 1.00 94.06 184 LEU A O 1
ATOM 1581 N N . GLU A 1 185 ? -9.219 -2.943 14.651 1.00 92.94 185 GLU A N 1
ATOM 1582 C CA . GLU A 1 185 ? -10.265 -3.935 14.414 1.00 92.94 185 GLU A CA 1
ATOM 1583 C C . GLU A 1 185 ? -9.975 -4.765 13.166 1.00 92.94 185 GLU A C 1
ATOM 1585 O O . GLU A 1 185 ? -9.178 -4.383 12.309 1.00 92.94 185 GLU A O 1
ATOM 1590 N N . GLN A 1 186 ? -10.672 -5.892 13.019 1.00 92.25 186 GLN A N 1
ATOM 1591 C CA . GLN A 1 186 ? -10.443 -6.794 11.895 1.00 92.25 186 GLN A CA 1
ATOM 1592 C C . GLN A 1 186 ? -10.651 -6.112 10.535 1.00 92.25 186 GLN A C 1
ATOM 1594 O O . GLN A 1 186 ? -9.830 -6.265 9.630 1.00 92.25 186 GLN A O 1
ATOM 1599 N N . VAL A 1 187 ? -11.695 -5.287 10.410 1.00 93.38 187 VAL A N 1
ATOM 1600 C CA . VAL A 1 187 ? -11.954 -4.491 9.200 1.00 93.38 187 VAL A CA 1
ATOM 1601 C C . VAL A 1 187 ? -10.794 -3.540 8.876 1.00 93.38 187 VAL A C 1
ATOM 1603 O O . VAL A 1 187 ? -10.443 -3.348 7.712 1.00 93.38 187 VAL A O 1
ATOM 1606 N N . GLU A 1 188 ? -10.141 -2.989 9.902 1.00 94.06 188 GLU A N 1
ATOM 1607 C CA . GLU A 1 188 ? -8.988 -2.096 9.768 1.00 94.06 188 GLU A CA 1
ATOM 1608 C C . GLU A 1 188 ? -7.713 -2.873 9.411 1.00 94.06 188 GLU A C 1
ATOM 1610 O O . GLU A 1 188 ? -6.886 -2.387 8.640 1.00 94.06 188 GLU A O 1
ATOM 1615 N N . MET A 1 189 ? -7.566 -4.103 9.911 1.00 94.81 189 MET A N 1
ATOM 1616 C CA . MET A 1 189 ? -6.465 -5.001 9.552 1.00 94.81 189 MET A CA 1
ATOM 1617 C C . MET A 1 189 ? -6.555 -5.433 8.082 1.00 94.81 189 MET A C 1
ATOM 1619 O O . MET A 1 189 ? -5.546 -5.391 7.371 1.00 94.81 189 MET A O 1
ATOM 1623 N N . TYR A 1 190 ? -7.753 -5.763 7.585 1.00 94.44 190 TYR A N 1
ATOM 1624 C CA . TYR A 1 190 ? -7.959 -6.021 6.155 1.00 94.44 190 TYR A CA 1
ATOM 1625 C C . TYR A 1 190 ? -7.663 -4.781 5.310 1.00 94.44 190 TYR A C 1
ATOM 1627 O O . TYR A 1 190 ? -6.943 -4.874 4.314 1.00 94.44 190 TYR A O 1
ATOM 1635 N N . LEU A 1 191 ? -8.143 -3.611 5.741 1.00 94.88 191 LEU A N 1
ATOM 1636 C CA . LEU A 1 191 ? -7.871 -2.342 5.073 1.00 94.88 191 LEU A CA 1
ATOM 1637 C C . LEU A 1 191 ? -6.368 -2.042 4.979 1.00 94.88 191 LEU A C 1
ATOM 1639 O O . LEU A 1 191 ? -5.877 -1.643 3.921 1.00 94.88 191 LEU A O 1
ATOM 1643 N N . LEU A 1 192 ? -5.626 -2.266 6.067 1.00 95.94 192 LEU A N 1
ATOM 1644 C CA . LEU A 1 192 ? -4.172 -2.118 6.089 1.00 95.94 192 LEU A CA 1
ATOM 1645 C C . LEU A 1 192 ? -3.511 -3.062 5.085 1.00 95.94 192 LEU A C 1
ATOM 1647 O O . LEU A 1 192 ? -2.640 -2.637 4.328 1.00 95.94 192 LEU A O 1
ATOM 1651 N N . GLY A 1 193 ? -3.952 -4.320 5.047 1.00 95.44 193 GLY A N 1
ATOM 1652 C CA . GLY A 1 193 ? -3.488 -5.303 4.075 1.00 95.44 193 GLY A CA 1
ATOM 1653 C C . GLY A 1 193 ? -3.682 -4.842 2.631 1.00 95.44 193 GLY A C 1
ATOM 1654 O O . GLY A 1 193 ? -2.743 -4.915 1.845 1.00 95.44 193 GLY A O 1
ATOM 1655 N N . ILE A 1 194 ? -4.861 -4.313 2.297 1.00 95.56 194 ILE A N 1
ATOM 1656 C CA . ILE A 1 194 ? -5.155 -3.796 0.952 1.00 95.56 194 ILE A CA 1
ATOM 1657 C C . ILE A 1 194 ? -4.199 -2.657 0.589 1.00 95.56 194 ILE A C 1
ATOM 1659 O O . ILE A 1 194 ? -3.571 -2.702 -0.465 1.00 95.56 194 ILE A O 1
ATOM 1663 N N . TYR A 1 195 ? -4.023 -1.664 1.466 1.00 95.31 195 TYR A N 1
ATOM 1664 C CA . TYR A 1 195 ? -3.140 -0.535 1.160 1.00 95.31 195 TYR A CA 1
ATOM 1665 C C . TYR A 1 195 ? -1.657 -0.909 1.074 1.00 95.31 195 TYR A C 1
ATOM 1667 O O . TYR A 1 195 ? -0.916 -0.287 0.315 1.00 95.31 195 TYR A O 1
ATOM 1675 N N . LEU A 1 196 ? -1.199 -1.897 1.846 1.00 95.12 196 LEU A N 1
ATOM 1676 C CA . LEU A 1 196 ? 0.188 -2.367 1.776 1.00 95.12 196 LEU A CA 1
ATOM 1677 C C . LEU A 1 196 ? 0.473 -3.178 0.506 1.00 95.12 196 LEU A C 1
ATOM 1679 O O . LEU A 1 196 ? 1.618 -3.205 0.056 1.00 95.12 196 LEU A O 1
ATOM 1683 N N . LEU A 1 197 ? -0.548 -3.817 -0.068 1.00 95.44 197 LEU A N 1
ATOM 1684 C CA . LEU A 1 197 ? -0.435 -4.612 -1.291 1.00 95.44 197 LEU A CA 1
ATOM 1685 C C . LEU A 1 197 ? -0.824 -3.852 -2.559 1.00 95.44 197 LEU A C 1
ATOM 1687 O O . LEU A 1 197 ? -0.761 -4.435 -3.633 1.00 95.44 197 LEU A O 1
ATOM 1691 N N . ASP A 1 198 ? -1.195 -2.576 -2.467 1.00 93.94 198 ASP A N 1
ATOM 1692 C CA . ASP A 1 198 ? -1.565 -1.766 -3.626 1.00 93.94 198 ASP A CA 1
ATOM 1693 C C . ASP A 1 198 ? -0.385 -1.626 -4.616 1.00 93.94 198 ASP A C 1
ATOM 1695 O O . ASP A 1 198 ? 0.619 -0.975 -4.294 1.00 93.94 198 ASP A O 1
ATOM 1699 N N . PRO A 1 199 ? -0.477 -2.191 -5.838 1.00 93.94 199 PRO A N 1
ATOM 1700 C CA . PRO A 1 199 ? 0.626 -2.194 -6.785 1.00 93.94 199 PRO A CA 1
ATOM 1701 C C . PRO A 1 199 ? 0.697 -0.912 -7.628 1.00 93.94 199 PRO A C 1
ATOM 1703 O O . PRO A 1 199 ? 1.519 -0.848 -8.541 1.00 93.94 199 PRO A O 1
ATOM 1706 N N . THR A 1 200 ? -0.124 0.109 -7.348 1.00 92.88 200 THR A N 1
ATOM 1707 C CA . THR A 1 200 ? -0.228 1.342 -8.153 1.00 92.88 200 THR A CA 1
ATOM 1708 C C . THR A 1 200 ? 1.140 1.947 -8.511 1.00 92.88 200 THR A C 1
ATOM 1710 O O . THR A 1 200 ? 1.413 2.158 -9.689 1.00 92.88 200 THR A O 1
ATOM 1713 N N . ASP A 1 201 ? 2.053 2.122 -7.546 1.00 92.88 201 ASP A N 1
ATOM 1714 C CA . ASP A 1 201 ? 3.388 2.697 -7.811 1.00 92.88 201 ASP A CA 1
ATOM 1715 C C . ASP A 1 201 ? 4.237 1.841 -8.778 1.00 92.88 201 ASP A C 1
ATOM 1717 O O . ASP A 1 201 ? 5.081 2.359 -9.512 1.00 92.88 201 ASP A O 1
ATOM 1721 N N . TYR A 1 202 ? 4.069 0.513 -8.751 1.00 95.69 202 TYR A N 1
ATOM 1722 C CA . TYR A 1 202 ? 4.753 -0.392 -9.677 1.00 95.69 202 TYR A CA 1
ATOM 1723 C C . TYR A 1 202 ? 4.190 -0.228 -11.091 1.00 95.69 202 TYR A C 1
ATOM 1725 O O . TYR A 1 202 ? 4.953 -0.109 -12.049 1.00 95.69 202 TYR A O 1
ATOM 1733 N N . PHE A 1 203 ? 2.865 -0.152 -11.206 1.00 93.75 203 PHE A N 1
ATOM 1734 C CA . PHE A 1 203 ? 2.160 0.013 -12.474 1.00 93.75 203 PHE A CA 1
ATOM 1735 C C . PHE A 1 203 ? 2.454 1.331 -13.159 1.00 93.75 203 PHE A C 1
ATOM 1737 O O . PHE A 1 203 ? 2.824 1.331 -14.331 1.00 93.75 203 PHE A O 1
ATOM 1744 N N . GLU A 1 204 ? 2.384 2.433 -12.418 1.00 93.00 204 GLU A N 1
ATOM 1745 C CA . GLU A 1 204 ? 2.739 3.752 -12.935 1.00 93.00 204 GLU A CA 1
ATOM 1746 C C . GLU A 1 204 ? 4.177 3.763 -13.479 1.00 93.00 204 GLU A C 1
ATOM 1748 O O . GLU A 1 204 ? 4.455 4.394 -14.494 1.00 93.00 204 GLU A O 1
ATOM 1753 N N . ALA A 1 205 ? 5.103 3.011 -12.869 1.00 94.50 205 ALA A N 1
ATOM 1754 C CA . ALA A 1 205 ? 6.480 2.911 -13.352 1.00 94.50 205 ALA A CA 1
ATOM 1755 C C . ALA A 1 205 ? 6.631 2.096 -14.652 1.00 94.50 205 ALA A C 1
ATOM 1757 O O . ALA A 1 205 ? 7.513 2.416 -15.460 1.00 94.50 205 ALA A O 1
ATOM 1758 N N . VAL A 1 206 ? 5.809 1.056 -14.844 1.00 95.69 206 VAL A N 1
ATOM 1759 C CA . VAL A 1 206 ? 5.747 0.267 -16.089 1.00 95.69 206 VAL A CA 1
ATOM 1760 C C . VAL A 1 206 ? 5.089 1.084 -17.197 1.00 95.69 206 VAL A C 1
ATOM 1762 O O . VAL A 1 206 ? 5.650 1.194 -18.287 1.00 95.69 206 VAL A O 1
ATOM 1765 N N . GLU A 1 207 ? 3.948 1.705 -16.909 1.00 93.88 207 GLU A N 1
ATOM 1766 C CA . GLU A 1 207 ? 3.212 2.544 -17.852 1.00 93.88 207 GLU A CA 1
ATOM 1767 C C . GLU A 1 207 ? 4.047 3.751 -18.287 1.00 93.88 207 GLU A C 1
ATOM 1769 O O . GLU A 1 207 ? 4.169 4.004 -19.486 1.00 93.88 207 GLU A O 1
ATOM 1774 N N . ASP A 1 208 ? 4.713 4.439 -17.350 1.00 94.00 208 ASP A N 1
ATOM 1775 C CA . ASP A 1 208 ? 5.619 5.549 -17.662 1.00 94.00 208 ASP A CA 1
ATOM 1776 C C . ASP A 1 208 ? 6.719 5.130 -18.650 1.00 94.00 208 ASP A C 1
ATOM 1778 O O . ASP A 1 208 ? 7.105 5.904 -19.532 1.00 94.00 208 ASP A O 1
ATOM 1782 N N . TYR A 1 209 ? 7.248 3.911 -18.495 1.00 95.31 209 TYR A N 1
ATOM 1783 C CA . TYR A 1 209 ? 8.265 3.367 -19.391 1.00 95.31 209 TYR A CA 1
ATOM 1784 C C . TYR A 1 209 ? 7.681 3.033 -20.770 1.00 95.31 209 TYR A C 1
ATOM 1786 O O . TYR A 1 209 ? 8.248 3.431 -21.791 1.00 95.31 209 TYR A O 1
ATOM 1794 N N . ALA A 1 210 ? 6.553 2.319 -20.804 1.00 92.62 210 ALA A N 1
ATOM 1795 C CA . ALA A 1 210 ? 5.930 1.845 -22.036 1.00 92.62 210 ALA A CA 1
ATOM 1796 C C . ALA A 1 210 ? 5.440 3.007 -22.915 1.00 92.62 210 ALA A C 1
ATOM 1798 O O . ALA A 1 210 ? 5.701 3.050 -24.119 1.00 92.62 210 ALA A O 1
ATOM 1799 N N . THR A 1 211 ? 4.803 3.997 -22.292 1.00 91.62 211 THR A N 1
ATOM 1800 C CA . THR A 1 211 ? 4.220 5.168 -22.964 1.00 91.62 211 THR A CA 1
ATOM 1801 C C . THR A 1 211 ? 5.220 6.305 -23.184 1.00 91.62 211 THR A C 1
ATOM 1803 O O . THR A 1 211 ? 4.946 7.228 -23.953 1.00 91.62 211 THR A O 1
ATOM 1806 N N . LYS A 1 212 ? 6.399 6.245 -22.546 1.00 87.56 212 LYS A N 1
ATOM 1807 C CA . LYS A 1 212 ? 7.443 7.287 -22.590 1.00 87.56 212 LYS A CA 1
ATOM 1808 C C . LYS A 1 212 ? 6.931 8.666 -22.156 1.00 87.56 212 LYS A C 1
ATOM 1810 O O . LYS A 1 212 ? 7.394 9.693 -22.657 1.00 87.56 212 LYS A O 1
ATOM 1815 N N . THR A 1 213 ? 5.984 8.702 -21.223 1.00 79.44 213 THR A N 1
ATOM 1816 C CA . THR A 1 213 ? 5.404 9.939 -20.667 1.00 79.44 213 THR A CA 1
ATOM 1817 C C . THR A 1 213 ? 6.437 10.791 -19.936 1.00 79.44 213 THR A C 1
ATOM 1819 O O . THR A 1 213 ? 6.294 12.013 -19.860 1.00 79.44 213 THR A O 1
ATOM 1822 N N . ASN A 1 214 ? 7.496 10.172 -19.407 1.00 79.94 214 ASN A N 1
ATOM 1823 C CA . ASN A 1 214 ? 8.496 10.837 -18.584 1.00 79.94 214 ASN A CA 1
ATOM 1824 C C . ASN A 1 214 ? 9.910 10.758 -19.182 1.00 79.94 214 ASN A C 1
ATOM 1826 O O . ASN A 1 214 ? 10.257 9.841 -19.917 1.00 79.94 214 ASN A O 1
ATOM 1830 N N . LYS A 1 215 ? 10.770 11.715 -18.813 1.00 85.88 215 LYS A N 1
ATOM 1831 C CA . LYS A 1 215 ? 12.182 11.788 -19.233 1.00 85.88 215 LYS A CA 1
ATOM 1832 C C . LYS A 1 215 ? 13.116 10.968 -18.333 1.00 85.88 215 LYS A C 1
ATOM 1834 O O . LYS A 1 215 ? 14.304 11.275 -18.251 1.00 85.88 215 LYS A O 1
ATOM 1839 N N . LYS A 1 216 ? 12.584 9.962 -17.633 1.00 92.06 216 LYS A N 1
ATOM 1840 C CA . LYS A 1 216 ? 13.378 9.087 -16.768 1.00 92.06 216 LYS A CA 1
ATOM 1841 C C . LYS A 1 216 ? 14.339 8.261 -17.626 1.00 92.06 216 LYS A C 1
ATOM 1843 O O . LYS A 1 216 ? 13.992 7.756 -18.692 1.00 92.06 216 LYS A O 1
ATOM 1848 N N . SER A 1 217 ? 15.567 8.124 -17.158 1.00 93.75 217 SER A N 1
ATOM 1849 C CA . SER A 1 217 ? 16.560 7.227 -17.731 1.00 93.75 217 SER A CA 1
ATOM 1850 C C . SER A 1 217 ? 16.191 5.762 -17.482 1.00 93.75 217 SER A C 1
ATOM 1852 O O . SER A 1 217 ? 15.457 5.419 -16.553 1.00 93.75 217 SER A O 1
ATOM 1854 N N . MET A 1 218 ? 16.773 4.864 -18.279 1.00 93.88 218 MET A N 1
ATOM 1855 C CA . MET A 1 218 ? 16.619 3.417 -18.097 1.00 93.88 218 MET A CA 1
ATOM 1856 C C . MET A 1 218 ? 17.008 2.966 -16.681 1.00 93.88 218 MET A C 1
ATOM 1858 O O . MET A 1 218 ? 16.330 2.133 -16.085 1.00 93.88 218 MET A O 1
ATOM 1862 N N . MET A 1 219 ? 18.069 3.553 -16.119 1.00 95.88 219 MET A N 1
ATOM 1863 C CA . MET A 1 219 ? 18.517 3.234 -14.765 1.00 95.88 219 MET A CA 1
ATOM 1864 C C . MET A 1 219 ? 17.502 3.675 -13.704 1.00 95.88 219 MET A C 1
ATOM 1866 O O . MET A 1 219 ? 17.262 2.943 -12.747 1.00 95.88 219 MET A O 1
ATOM 1870 N N . GLU A 1 220 ? 16.872 4.839 -13.876 1.00 95.75 220 GLU A N 1
ATOM 1871 C CA . GLU A 1 220 ? 15.836 5.315 -12.954 1.00 95.75 220 GLU A CA 1
ATOM 1872 C C . GLU A 1 220 ? 14.613 4.394 -12.954 1.00 95.75 220 GLU A C 1
ATOM 1874 O O . GLU A 1 220 ? 14.141 4.030 -11.877 1.00 95.75 220 GLU A O 1
ATOM 1879 N N . HIS A 1 221 ? 14.157 3.934 -14.125 1.00 95.88 221 HIS A N 1
ATOM 1880 C CA . HIS A 1 221 ? 13.082 2.937 -14.204 1.00 95.88 221 HIS A CA 1
ATOM 1881 C C . HIS A 1 221 ? 13.452 1.635 -13.486 1.00 95.88 221 HIS A C 1
ATOM 1883 O O . HIS A 1 221 ? 12.669 1.143 -12.677 1.00 95.88 221 HIS A O 1
ATOM 1889 N N . ILE A 1 222 ? 14.663 1.109 -13.709 1.00 96.56 222 ILE A N 1
ATOM 1890 C CA . ILE A 1 222 ? 15.141 -0.107 -13.029 1.00 96.56 222 ILE A CA 1
ATOM 1891 C C . ILE A 1 222 ? 15.132 0.072 -11.506 1.00 96.56 222 ILE A C 1
ATOM 1893 O O . ILE A 1 222 ? 14.701 -0.827 -10.785 1.00 96.56 222 ILE A O 1
ATOM 1897 N N . ILE A 1 223 ? 15.610 1.213 -10.997 1.00 94.44 223 ILE A N 1
ATOM 1898 C CA . ILE A 1 223 ? 15.651 1.484 -9.553 1.00 94.44 223 ILE A CA 1
ATOM 1899 C C . ILE A 1 223 ? 14.240 1.519 -8.968 1.00 94.44 223 ILE A C 1
ATOM 1901 O O . ILE A 1 223 ? 14.011 0.920 -7.916 1.00 94.44 223 ILE A O 1
ATOM 1905 N N . ILE A 1 224 ? 13.312 2.214 -9.629 1.00 94.56 224 ILE A N 1
ATOM 1906 C CA . ILE A 1 224 ? 11.927 2.329 -9.165 1.00 94.56 224 ILE A CA 1
ATOM 1907 C C . ILE A 1 224 ? 11.280 0.945 -9.138 1.00 94.56 224 ILE A C 1
ATOM 1909 O O . ILE A 1 224 ? 10.839 0.527 -8.071 1.00 94.56 224 ILE A O 1
ATOM 1913 N N . LEU A 1 225 ? 11.329 0.205 -10.251 1.00 96.38 225 LEU A N 1
ATOM 1914 C CA . LEU A 1 225 ? 10.719 -1.122 -10.374 1.00 96.38 225 LEU A CA 1
ATOM 1915 C C . LEU A 1 225 ? 11.269 -2.118 -9.354 1.00 96.38 225 LEU A C 1
ATOM 1917 O O . LEU A 1 225 ? 10.502 -2.842 -8.729 1.00 96.38 225 LEU A O 1
ATOM 1921 N N . LYS A 1 226 ? 12.590 -2.144 -9.131 1.00 94.94 226 LYS A N 1
ATOM 1922 C CA . LYS A 1 226 ? 13.188 -3.022 -8.112 1.00 94.94 226 LYS A CA 1
ATOM 1923 C C . LYS A 1 226 ? 12.733 -2.663 -6.702 1.00 94.94 226 LYS A C 1
ATOM 1925 O O . LYS A 1 226 ? 12.520 -3.553 -5.886 1.00 94.94 226 LYS A O 1
ATOM 1930 N N . ARG A 1 227 ? 12.620 -1.369 -6.388 1.00 92.44 227 ARG A N 1
ATOM 1931 C CA . ARG A 1 227 ? 12.197 -0.914 -5.057 1.00 92.44 227 ARG A CA 1
ATOM 1932 C C . ARG A 1 227 ? 10.731 -1.227 -4.799 1.00 92.44 227 ARG A C 1
ATOM 1934 O O . ARG A 1 227 ? 10.423 -1.742 -3.728 1.00 92.44 227 ARG A O 1
ATOM 1941 N N . THR A 1 228 ? 9.855 -0.930 -5.756 1.00 94.44 228 THR A N 1
ATOM 1942 C CA . THR A 1 228 ? 8.416 -1.175 -5.625 1.00 94.44 228 THR A CA 1
ATOM 1943 C C . THR A 1 228 ? 8.112 -2.671 -5.618 1.00 94.44 228 THR A C 1
ATOM 1945 O O . THR A 1 228 ? 7.415 -3.119 -4.716 1.00 94.44 228 THR A O 1
ATOM 1948 N N . HIS A 1 229 ? 8.716 -3.468 -6.509 1.00 95.69 229 HIS A N 1
ATOM 1949 C CA . HIS A 1 229 ? 8.581 -4.934 -6.492 1.00 95.69 229 HIS A CA 1
ATOM 1950 C C . HIS A 1 229 ? 9.038 -5.537 -5.163 1.00 95.69 229 HIS A C 1
ATOM 1952 O O . HIS A 1 229 ? 8.285 -6.268 -4.526 1.00 95.69 229 HIS A O 1
ATOM 1958 N N . ARG A 1 230 ? 10.232 -5.165 -4.683 1.00 93.00 230 ARG A N 1
ATOM 1959 C CA . ARG A 1 230 ? 10.747 -5.655 -3.399 1.00 93.00 230 ARG A CA 1
ATOM 1960 C C . ARG A 1 230 ? 9.814 -5.315 -2.238 1.00 93.00 230 ARG A C 1
ATOM 1962 O O . ARG A 1 230 ? 9.554 -6.181 -1.409 1.00 93.00 230 ARG A O 1
ATOM 1969 N N . PHE A 1 231 ? 9.330 -4.074 -2.175 1.00 92.94 231 PHE A N 1
ATOM 1970 C CA . PHE A 1 231 ? 8.374 -3.649 -1.152 1.00 92.94 231 PHE A CA 1
ATOM 1971 C C . PHE A 1 231 ? 7.115 -4.523 -1.180 1.00 92.94 231 PHE A C 1
ATOM 1973 O O . PHE A 1 231 ? 6.735 -5.079 -0.154 1.00 92.94 231 PHE A O 1
ATOM 1980 N N . LEU A 1 232 ? 6.524 -4.696 -2.363 1.00 95.19 232 LEU A N 1
ATOM 1981 C CA . LEU A 1 232 ? 5.307 -5.474 -2.560 1.00 95.19 232 LEU A CA 1
ATOM 1982 C C . LEU A 1 232 ? 5.468 -6.941 -2.132 1.00 95.19 232 LEU A C 1
ATOM 1984 O O . LEU A 1 232 ? 4.627 -7.452 -1.396 1.00 95.19 232 LEU A O 1
ATOM 1988 N N . LEU A 1 233 ? 6.566 -7.607 -2.505 1.00 94.12 233 LEU A N 1
ATOM 1989 C CA . LEU A 1 233 ? 6.810 -8.997 -2.090 1.00 94.12 233 LEU A CA 1
ATOM 1990 C C . LEU A 1 233 ? 6.997 -9.146 -0.584 1.00 94.12 233 LEU A C 1
ATOM 1992 O O . LEU A 1 233 ? 6.542 -10.122 0.015 1.00 94.12 233 LEU A O 1
ATOM 1996 N N . GLN A 1 234 ? 7.666 -8.180 0.036 1.00 91.69 234 GLN A N 1
ATOM 1997 C CA . GLN A 1 234 ? 7.852 -8.196 1.478 1.00 91.69 234 GLN A CA 1
ATOM 1998 C C . GLN A 1 234 ? 6.528 -7.948 2.200 1.00 91.69 234 GLN A C 1
ATOM 2000 O O . GLN A 1 234 ? 6.222 -8.667 3.147 1.00 91.69 234 GLN A O 1
ATOM 2005 N N . MET A 1 235 ? 5.706 -7.005 1.724 1.00 93.69 235 MET A N 1
ATOM 2006 C CA . MET A 1 235 ? 4.369 -6.781 2.280 1.00 93.69 235 MET A CA 1
ATOM 2007 C C . MET A 1 235 ? 3.496 -8.013 2.102 1.00 93.69 235 MET A C 1
ATOM 2009 O O . MET A 1 235 ? 2.800 -8.403 3.029 1.00 93.69 235 MET A O 1
ATOM 2013 N N . LEU A 1 236 ? 3.567 -8.682 0.958 1.00 94.38 236 LEU A N 1
ATOM 2014 C CA . LEU A 1 236 ? 2.832 -9.914 0.713 1.00 94.38 236 LEU A CA 1
ATOM 2015 C C . LEU A 1 236 ? 3.210 -11.020 1.707 1.00 94.38 236 LEU A C 1
ATOM 2017 O O . LEU A 1 236 ? 2.334 -11.616 2.328 1.00 94.38 236 LEU A O 1
ATOM 2021 N N . SER A 1 237 ? 4.507 -11.258 1.909 1.00 92.31 237 SER A N 1
ATOM 2022 C CA . SER A 1 237 ? 4.999 -12.210 2.916 1.00 92.31 237 SER A CA 1
ATOM 2023 C C . SER A 1 237 ? 4.548 -11.822 4.326 1.00 92.31 237 SER A C 1
ATOM 2025 O O . SER A 1 237 ? 4.001 -12.646 5.060 1.00 92.31 237 SER A O 1
ATOM 2027 N N . TRP A 1 238 ? 4.750 -10.559 4.704 1.00 92.00 238 TRP A N 1
ATOM 2028 C CA . TRP A 1 238 ? 4.459 -10.065 6.045 1.00 92.00 238 TRP A CA 1
ATOM 2029 C C . TRP A 1 238 ? 2.963 -10.096 6.355 1.00 92.00 238 TRP A C 1
ATOM 2031 O O . TRP A 1 238 ? 2.546 -10.645 7.367 1.00 92.00 238 TRP A O 1
ATOM 2041 N N . THR A 1 239 ? 2.128 -9.584 5.455 1.00 92.31 239 THR A N 1
ATOM 2042 C CA . THR A 1 239 ? 0.679 -9.525 5.657 1.00 92.31 239 THR A CA 1
ATOM 2043 C C . THR A 1 239 ? 0.029 -10.908 5.732 1.00 92.31 239 THR A C 1
ATOM 2045 O O . THR A 1 239 ? -0.992 -11.044 6.403 1.00 92.31 239 THR A O 1
ATOM 2048 N N . LYS A 1 240 ? 0.596 -11.945 5.098 1.00 89.88 240 LYS A N 1
ATOM 2049 C CA . LYS A 1 240 ? 0.142 -13.338 5.268 1.00 89.88 240 LYS A CA 1
ATOM 2050 C C . LYS A 1 240 ? 0.499 -13.923 6.630 1.00 89.88 240 LYS A C 1
ATOM 2052 O O . LYS A 1 240 ? -0.259 -14.715 7.166 1.00 89.88 240 LYS A O 1
ATOM 2057 N N . LYS A 1 241 ? 1.648 -13.547 7.191 1.00 88.38 241 LYS A N 1
ATOM 2058 C CA . LYS A 1 241 ? 2.096 -14.036 8.505 1.00 88.38 241 LYS A CA 1
ATOM 2059 C C . LYS A 1 241 ? 1.462 -13.265 9.662 1.00 88.38 241 LYS A C 1
ATOM 2061 O O . LYS A 1 241 ? 1.215 -13.841 10.712 1.00 88.38 241 LYS A O 1
ATOM 2066 N N . SER A 1 242 ? 1.269 -11.959 9.490 1.00 84.19 242 SER A N 1
ATOM 2067 C CA . SER A 1 242 ? 1.017 -11.027 10.593 1.00 84.19 242 SER A CA 1
ATOM 2068 C C . SER A 1 242 ? -0.399 -10.460 10.632 1.00 84.19 242 SER A C 1
ATOM 2070 O O . SER A 1 242 ? -0.789 -9.943 11.674 1.00 84.19 242 SER A O 1
ATOM 2072 N N . LEU A 1 243 ? -1.158 -10.517 9.529 1.00 82.00 243 LEU A N 1
ATOM 2073 C CA . LEU A 1 243 ? -2.540 -10.012 9.476 1.00 82.00 243 LEU A CA 1
ATOM 2074 C C . LEU A 1 243 ? -3.591 -11.118 9.303 1.00 82.00 243 LEU A C 1
ATOM 2076 O O . LEU A 1 243 ? -4.783 -10.819 9.324 1.00 82.00 243 LEU A O 1
ATOM 2080 N N . VAL A 1 244 ? -3.177 -12.376 9.130 1.00 66.12 244 VAL A N 1
ATOM 2081 C CA . VAL A 1 244 ? -4.105 -13.511 9.133 1.00 66.12 244 VAL A CA 1
ATOM 2082 C C . VAL A 1 244 ? -4.463 -13.808 10.581 1.00 66.12 244 VAL A C 1
ATOM 2084 O O . VAL A 1 244 ? -3.620 -14.248 11.358 1.00 66.12 244 VAL A O 1
ATOM 2087 N N . ILE A 1 245 ? -5.715 -13.541 10.940 1.00 55.09 245 ILE A N 1
ATOM 2088 C CA . ILE A 1 245 ? -6.301 -14.096 12.153 1.00 55.09 245 ILE A CA 1
ATOM 2089 C C . ILE A 1 245 ? -6.789 -15.485 11.765 1.00 55.09 245 ILE A C 1
ATOM 2091 O O . ILE A 1 245 ? -7.703 -15.609 10.948 1.00 55.09 245 ILE A O 1
ATOM 2095 N N . GLU A 1 246 ? -6.140 -16.526 12.292 1.00 45.56 246 GLU A N 1
ATOM 2096 C CA . GLU A 1 246 ? -6.718 -17.866 12.267 1.00 45.56 246 GLU A CA 1
ATOM 2097 C C . GLU A 1 246 ? -8.119 -17.743 12.871 1.00 45.56 246 GLU A C 1
ATOM 2099 O O . GLU A 1 246 ? -8.277 -17.306 14.013 1.00 45.56 246 GLU A O 1
ATOM 2104 N N . LYS A 1 247 ? -9.154 -18.051 12.082 1.00 41.34 247 LYS A N 1
ATOM 2105 C CA . LYS A 1 247 ? -10.441 -18.380 12.682 1.00 41.34 247 LYS A CA 1
ATOM 2106 C C . LYS A 1 247 ? -10.146 -19.598 13.542 1.00 41.34 247 LYS A C 1
ATOM 2108 O O . LYS A 1 247 ? -9.858 -20.658 12.997 1.00 41.34 247 LYS A O 1
ATOM 2113 N N . ASP A 1 248 ? -10.137 -19.415 14.857 1.00 35.56 248 ASP A N 1
ATOM 2114 C CA . ASP A 1 248 ? -10.241 -20.532 15.781 1.00 35.56 248 ASP A CA 1
ATOM 2115 C C . ASP A 1 248 ? -11.547 -21.244 15.414 1.00 35.56 248 ASP A C 1
ATOM 2117 O O . ASP A 1 248 ? -12.636 -20.805 15.794 1.00 35.56 248 ASP A O 1
ATOM 2121 N N . ASP A 1 249 ? -11.432 -22.314 14.626 1.00 35.41 249 ASP A N 1
ATOM 2122 C CA . ASP A 1 249 ? -12.459 -23.335 14.460 1.00 35.41 249 ASP A CA 1
ATOM 2123 C C . ASP A 1 249 ? -12.602 -24.026 15.824 1.00 35.41 249 ASP A C 1
ATOM 2125 O O . ASP A 1 249 ? -12.082 -25.111 16.080 1.00 35.41 249 ASP A O 1
ATOM 2129 N N . THR A 1 250 ? -13.253 -23.326 16.748 1.00 34.62 250 THR A N 1
ATOM 2130 C CA . THR 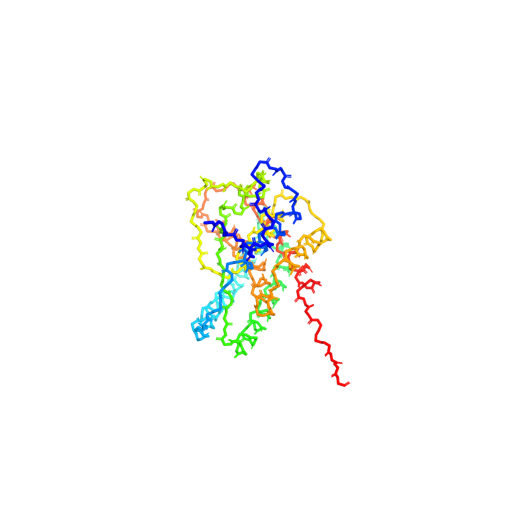A 1 250 ? -13.776 -23.886 17.988 1.00 34.62 250 THR A CA 1
ATOM 2131 C C . THR A 1 250 ? -15.238 -24.231 17.748 1.00 34.62 250 THR A C 1
ATOM 2133 O O . THR A 1 250 ? -16.141 -23.494 18.140 1.00 34.62 250 THR A O 1
ATOM 2136 N N . ASP A 1 251 ? -15.430 -25.358 17.059 1.00 36.78 251 ASP A N 1
ATOM 2137 C CA . ASP A 1 251 ? -16.618 -26.209 17.191 1.00 36.78 251 ASP A CA 1
ATOM 2138 C C . ASP A 1 251 ? -16.406 -27.222 18.333 1.00 36.78 251 ASP A C 1
ATOM 2140 O O . ASP A 1 251 ? -15.313 -27.838 18.402 1.00 36.78 251 ASP A O 1
#

Secondary structure (DSSP, 8-state):
---------------SS----HHHHHHHHHHHHHHT-EEEE--HHHHHHHHHHHHHHHHHHHHHHHHHHHHHHT-SS--HHHHHHHHHHHHHHHHHHHHHHHHHHHHHHHHH--EEEEEEE--HHHHHHHHHH-S--S------EEE-THHHHHHHHHHHHHHS---HHHHHHHHHHHHHHSPPPHHHHHHHHHHHH--HHHHHHHHHHHHT-S---HHHHHHHHHHHHHHHHHHHHHHHHHS--------

Radius of gyration: 21.21 Å; chains: 1; bounding box: 41×55×82 Å

Sequence (251 aa):
MNVGSSMDNYENINTYGEQLTLPDVFQKVGYAHNSTLQTISINKEKVQKDFKQYHEKSIQFREHFDHYIDEFEQKRYMSPVELLVCTHYRDIDYLFNELIERIGQFNDELSQVNEWKYCRCYGHKNIKHLLVKRHLYQNSHEQFFHGNAVIDVMSMIKYHAMFFEWQDTELTEYFSFYLKANQLEQVEMYLLGIYLLDPTDYFEAVEDYATKTNKKSMMEHIIILKRTHRFLLQMLSWTKKSLVIEKDDTD

pLDDT: mean 83.84, std 18.03, range [27.23, 98.0]

Organism: NCBI:txid163877

Foldseek 3Di:
DDDDDDDDDPPDPPFAPDQADLLRLLLVLLQQFVVFKDKDFDPLVVVLVVLVVVLVVLVVLLVVLVVLLVVQVPDPDHDPLSVLSVVLNVVLVVLSVVLNVLSVVLNVVSVVDRMDIKGFDQAQVSLLCCVVRVGDDPPDPGDTDIDHSLRSVLSNLLNPLLPDDDDLVVNLSSNVSSCVSHNDDLSSLSVNLNSQQDLVQLSCLSCCVVVVVDPDDPVRSVSSNVSSSSSNSSSVVNSVVRSDDPPPPPD